Protein AF-0000000071804866 (afdb_homodimer)

Solvent-accessible surface area (backbone atoms only — not comparable to full-atom values): 13027 Å² total; per-residue (Å²): 106,57,82,70,46,49,65,53,51,53,48,51,35,46,24,52,59,75,46,50,61,66,63,48,41,65,46,38,23,77,78,11,33,42,31,42,67,96,75,45,45,37,48,25,47,71,51,45,38,52,51,45,49,56,50,42,71,72,48,76,57,38,39,47,44,73,47,85,85,49,49,72,46,52,43,95,68,36,39,35,38,39,34,44,35,37,37,20,50,79,92,42,72,75,47,42,28,40,37,40,38,34,28,31,63,60,87,92,39,80,12,35,34,34,37,40,35,41,76,51,87,62,87,113,106,57,84,70,46,49,66,52,51,52,49,51,32,46,22,53,57,75,46,50,58,66,63,50,42,65,45,38,23,77,78,12,34,42,30,42,67,96,75,46,46,36,48,25,48,71,50,44,38,51,51,44,49,55,49,47,71,72,39,68,72,33,40,47,44,74,47,85,85,51,49,72,48,53,45,97,68,36,38,35,37,39,36,45,34,36,38,20,50,76,93,42,75,74,46,43,28,38,37,39,38,34,29,31,63,59,87,92,39,79,12,36,36,34,38,38,35,42,77,53,86,63,88,115

Nearest PDB structures (foldseek):
  5ien-assembly2_B  TM=7.816E-01  e=5.901E-09  synthetic construct
  3hx8-assembly2_C  TM=8.423E-01  e=3.915E-08  Mesorhizobium loti
  5ien-assembly1_A  TM=7.709E-01  e=6.694E-09  synthetic construct
  1jb5-assembly1_B  TM=8.796E-01  e=5.715E-06  Rattus norvegicus
  3ef8-assembly1_A  TM=8.596E-01  e=5.715E-06  Novosphingobium aromaticivorans DSM 12444

Secondary structure (DSSP, 8-state):
-HHHHHHHHHHHHHHHHH--HHHHHTTEEEEEEEEETTTEEEESHHHHHHHHHHHHHHHSSEEEEEPS--EEEE-SSEEEEEEEEEEEETTEEEEEEEEEEEEEEETTEEEEEEEEEEEPSS--/-HHHHHHHHHHHHHHHHHS-HHHHHTTEEEEEEEEETTTEEEESHHHHHHHHHHHHHHHSSEEEEEPS--EEEE-SSEEEEEEEEEEEETTEEEEEEEEEEEEEEETTEEEEEEEEEEE-SS--

Foldseek 3Di:
DCVQCVVVVVQLQCCVAPHDLLSNLVQADQQAKEAEPPPDIDGGSVRSSVVVVVVCVVLVGKGKAWDPDWDWDDDPFKIKIKTKIFIDDVVRTPFIKIKMFIWGDDDNDTHGRYMYMYTDPPPD/DCVQCVVVVVQLQCCVAPHDLLSNLVQADQQAKEAEPPPDIFGGSVRSSVVVVVVCVVLPRKGKAWDPDWDWDDDPFKIKIKTKIFIDDVVRTPFIKIKMFIWGDDDNDTHGRYIYMYTDPPPD

InterPro domains:
  IPR032710 NTF2-like domain superfamily [SSF54427] (3-117)

Organism: Haemonchus contortus (NCBI:txid6289)

Structure (mmCIF, N/CA/C/O backbone):
data_AF-0000000071804866-model_v1
#
loop_
_entity.id
_entity.type
_entity.pdbx_description
1 polymer 'SnoaL-like domain-containing protein'
#
loop_
_atom_site.group_PDB
_atom_site.id
_atom_site.type_symbol
_atom_site.label_atom_id
_atom_site.label_alt_id
_atom_site.label_comp_id
_atom_site.label_asym_id
_atom_site.label_entity_id
_atom_site.label_seq_id
_atom_site.pdbx_PDB_ins_code
_atom_site.Cartn_x
_atom_site.Cartn_y
_atom_site.Cartn_z
_atom_site.occupancy
_atom_site.B_iso_or_equiv
_atom_site.auth_seq_id
_atom_site.auth_comp_id
_atom_site.auth_asym_id
_atom_site.auth_atom_id
_atom_site.pdbx_PDB_model_num
ATOM 1 N N . ILE A 1 1 ? -17.141 -9.742 -5.297 1 93.88 1 ILE A N 1
ATOM 2 C CA . ILE A 1 1 ? -15.703 -9.484 -5.242 1 93.88 1 ILE A CA 1
ATOM 3 C C . ILE A 1 1 ? -14.945 -10.781 -5.512 1 93.88 1 ILE A C 1
ATOM 5 O O . ILE A 1 1 ? -14.078 -10.828 -6.395 1 93.88 1 ILE A O 1
ATOM 9 N N . LYS A 1 2 ? -15.32 -11.836 -4.871 1 93.19 2 LYS A N 1
ATOM 10 C CA . LYS A 1 2 ? -14.656 -13.117 -5.09 1 93.19 2 LYS A CA 1
ATOM 11 C C . LYS A 1 2 ? -14.742 -13.539 -6.555 1 93.19 2 LYS A C 1
ATOM 13 O O . LYS A 1 2 ? -13.734 -13.938 -7.152 1 93.19 2 LYS A O 1
ATOM 18 N N . ALA A 1 3 ? -15.852 -13.469 -7.109 1 93.69 3 ALA A N 1
ATOM 19 C CA . ALA A 1 3 ? -16.062 -13.883 -8.492 1 93.69 3 ALA A CA 1
ATOM 20 C C . ALA A 1 3 ? -15.195 -13.07 -9.445 1 93.69 3 ALA A C 1
ATOM 22 O O . ALA A 1 3 ? -14.773 -13.57 -10.492 1 93.69 3 ALA A O 1
ATOM 23 N N . GLU A 1 4 ? -14.828 -11.805 -9.094 1 94.44 4 GLU A N 1
ATOM 24 C CA . GLU A 1 4 ? -14.016 -10.922 -9.922 1 94.44 4 GLU A CA 1
ATOM 25 C C . GLU A 1 4 ? -12.531 -11.266 -9.797 1 94.44 4 GLU A C 1
ATOM 27 O O . GLU A 1 4 ? -11.789 -11.203 -10.781 1 94.44 4 GLU A O 1
ATOM 32 N N . LEU A 1 5 ? -12.141 -11.641 -8.586 1 95.75 5 LEU A N 1
ATOM 33 C CA . LEU A 1 5 ? -10.711 -11.766 -8.32 1 95.75 5 LEU A CA 1
ATOM 34 C C . LEU A 1 5 ? -10.25 -13.211 -8.492 1 95.75 5 LEU A C 1
ATOM 36 O O . LEU A 1 5 ? -9.086 -13.461 -8.812 1 95.75 5 LEU A O 1
ATOM 40 N N . GLU A 1 6 ? -11.133 -14.203 -8.367 1 94.69 6 GLU A N 1
ATOM 41 C CA . GLU A 1 6 ? -10.727 -15.602 -8.406 1 94.69 6 GLU A CA 1
ATOM 42 C C . GLU A 1 6 ? -10.039 -15.938 -9.727 1 94.69 6 GLU A C 1
ATOM 44 O O . GLU A 1 6 ? -8.992 -16.578 -9.734 1 94.69 6 GLU A O 1
ATOM 49 N N . PRO A 1 7 ? -10.602 -15.562 -10.898 1 94 7 PRO A N 1
ATOM 50 C CA . PRO A 1 7 ? -9.898 -15.867 -12.141 1 94 7 PRO A CA 1
ATOM 51 C C . PRO A 1 7 ? -8.516 -15.211 -12.211 1 94 7 PRO A C 1
ATOM 53 O O . PRO A 1 7 ? -7.605 -15.758 -12.836 1 94 7 PRO A O 1
ATOM 56 N N . LEU A 1 8 ? -8.344 -14.102 -11.602 1 93.94 8 LEU A N 1
ATOM 57 C CA . LEU A 1 8 ? -7.051 -13.414 -11.594 1 93.94 8 LEU A CA 1
ATOM 58 C C . LEU A 1 8 ? -6.047 -14.164 -10.727 1 93.94 8 LEU A C 1
ATOM 60 O O . LEU A 1 8 ? -4.859 -14.219 -11.055 1 93.94 8 LEU A O 1
ATOM 64 N N . TYR A 1 9 ? -6.5 -14.688 -9.664 1 93.75 9 TYR A N 1
ATOM 65 C CA . TYR A 1 9 ? -5.594 -15.445 -8.805 1 93.75 9 TYR A CA 1
ATOM 66 C C . TYR A 1 9 ? -5.199 -16.766 -9.453 1 93.75 9 TYR A C 1
ATOM 68 O O . TYR A 1 9 ? -4.082 -17.25 -9.273 1 93.75 9 TYR A O 1
ATOM 76 N N . ARG A 1 10 ? -6.129 -17.375 -10.219 1 90.31 10 ARG A N 1
ATOM 77 C CA . ARG A 1 10 ? -5.742 -18.547 -11.008 1 90.31 10 ARG A CA 1
ATOM 78 C C . ARG A 1 10 ? -4.641 -18.188 -12 1 90.31 10 ARG A C 1
ATOM 80 O O . ARG A 1 10 ? -3.686 -18.938 -12.172 1 90.31 10 ARG A O 1
ATOM 87 N N . LYS A 1 11 ? -4.742 -17.031 -12.594 1 88.12 11 LYS A N 1
ATOM 88 C CA . LYS A 1 11 ? -3.697 -16.547 -13.492 1 88.12 11 LYS A CA 1
ATOM 89 C C . LYS A 1 11 ? -2.393 -16.312 -12.734 1 88.12 11 LYS A C 1
ATOM 91 O O . LYS A 1 11 ? -1.313 -16.656 -13.227 1 88.12 11 LYS A O 1
ATOM 96 N N . PHE A 1 12 ? -2.521 -15.789 -11.609 1 88.88 12 PHE A N 1
ATOM 97 C CA . PHE A 1 12 ? -1.354 -15.516 -10.781 1 88.88 12 PHE A CA 1
ATOM 98 C C . PHE A 1 12 ? -0.601 -16.797 -10.461 1 88.88 12 PHE A C 1
ATOM 100 O O . PHE A 1 12 ? 0.619 -16.875 -10.633 1 88.88 12 PHE A O 1
ATOM 107 N N . GLU A 1 13 ? -1.312 -17.812 -10.055 1 87.75 13 GLU A N 1
ATOM 108 C CA . GLU A 1 13 ? -0.688 -19.094 -9.75 1 87.75 13 GLU A CA 1
ATOM 109 C C . GLU A 1 13 ? -0.062 -19.719 -11 1 87.75 13 GLU A C 1
ATOM 111 O O . GLU A 1 13 ? 1.04 -20.266 -10.945 1 87.75 13 GLU A O 1
ATOM 116 N N . ASP A 1 14 ? -0.757 -19.609 -12.102 1 83.56 14 ASP A N 1
ATOM 117 C CA . ASP A 1 14 ? -0.275 -20.172 -13.359 1 83.56 14 ASP A CA 1
ATOM 118 C C . ASP A 1 14 ? 1.005 -19.484 -13.82 1 83.56 14 ASP A C 1
ATOM 120 O O . ASP A 1 14 ? 1.941 -20.141 -14.281 1 83.56 14 ASP A O 1
ATOM 124 N N . TRP A 1 15 ? 1.035 -18.219 -13.625 1 79.75 15 TRP A N 1
ATOM 125 C CA . TRP A 1 15 ? 2.215 -17.469 -14.031 1 79.75 15 TRP A CA 1
ATOM 126 C C . TRP A 1 15 ? 3.426 -17.844 -13.188 1 79.75 15 TRP A C 1
ATOM 128 O O . TRP A 1 15 ? 4.531 -18 -13.711 1 79.75 15 TRP A O 1
ATOM 138 N N . CYS A 1 16 ? 3.209 -18.062 -11.945 1 74.94 16 CYS A N 1
ATOM 139 C CA . CYS A 1 16 ? 4.301 -18.406 -11.031 1 74.94 16 CYS A CA 1
ATOM 140 C C . CYS A 1 16 ? 4.922 -19.75 -11.398 1 74.94 16 CYS A C 1
ATOM 142 O O . CYS A 1 16 ? 6.102 -19.984 -11.141 1 74.94 16 CYS A O 1
ATOM 144 N N . VAL A 1 17 ? 4.129 -20.562 -12.102 1 73.81 17 VAL A N 1
ATOM 145 C CA . VAL A 1 17 ? 4.594 -21.906 -12.445 1 73.81 17 VAL A CA 1
ATOM 146 C C . VAL A 1 17 ? 5.125 -21.906 -13.875 1 73.81 17 VAL A C 1
ATOM 148 O O . VAL A 1 17 ? 6.184 -22.484 -14.148 1 73.81 17 VAL A O 1
ATOM 151 N N . ASN A 1 18 ? 4.379 -21.281 -14.758 1 72.88 18 ASN A N 1
ATOM 152 C CA . ASN A 1 18 ? 4.598 -21.547 -16.172 1 72.88 18 ASN A CA 1
ATOM 153 C C . ASN A 1 18 ? 4.98 -20.281 -16.922 1 72.88 18 ASN A C 1
ATOM 155 O O . ASN A 1 18 ? 5.293 -20.344 -18.125 1 72.88 18 ASN A O 1
ATOM 159 N N . GLY A 1 19 ? 4.906 -19.203 -16.188 1 68.69 19 GLY A N 1
ATOM 160 C CA . GLY A 1 19 ? 5.035 -17.953 -16.922 1 68.69 19 GLY A CA 1
ATOM 161 C C . GLY A 1 19 ? 6.387 -17.281 -16.75 1 68.69 19 GLY A C 1
ATOM 162 O O . GLY A 1 19 ? 7.262 -17.828 -16.062 1 68.69 19 GLY A O 1
ATOM 163 N N . THR A 1 20 ? 6.453 -16.219 -17.594 1 78.5 20 THR A N 1
ATOM 164 C CA . THR A 1 20 ? 7.621 -15.359 -17.453 1 78.5 20 THR A CA 1
ATOM 165 C C . THR A 1 20 ? 7.406 -14.32 -16.359 1 78.5 20 THR A C 1
ATOM 167 O O . THR A 1 20 ? 6.273 -14.086 -15.93 1 78.5 20 THR A O 1
ATOM 170 N N . VAL A 1 21 ? 8.43 -13.758 -15.906 1 82.56 21 VAL A N 1
ATOM 171 C CA . VAL A 1 21 ? 8.398 -12.656 -14.945 1 82.56 21 VAL A CA 1
ATOM 172 C C . VAL A 1 21 ? 7.531 -11.523 -15.5 1 82.56 21 VAL A C 1
ATOM 174 O O . VAL A 1 21 ? 6.742 -10.922 -14.766 1 82.56 21 VAL A O 1
ATOM 177 N N . GLU A 1 22 ? 7.582 -11.391 -16.797 1 84.38 22 GLU A N 1
ATOM 178 C CA . GLU A 1 22 ? 6.828 -10.312 -17.422 1 84.38 22 GLU A CA 1
ATOM 179 C C . GLU A 1 22 ? 5.324 -10.539 -17.297 1 84.38 22 GLU A C 1
ATOM 181 O O . GLU A 1 22 ? 4.566 -9.602 -17.047 1 84.38 22 GLU A O 1
ATOM 186 N N . SER A 1 23 ? 4.945 -11.742 -17.453 1 84.06 23 SER A N 1
ATOM 187 C CA . SER A 1 23 ? 3.525 -12.062 -17.359 1 84.06 23 SER A CA 1
ATOM 188 C C . SER A 1 23 ? 3.01 -11.852 -15.938 1 84.06 23 SER A C 1
ATOM 190 O O . SER A 1 23 ? 1.885 -11.383 -15.742 1 84.06 23 SER A O 1
ATOM 192 N N . ALA A 1 24 ? 3.818 -12.109 -14.961 1 85.25 24 ALA A N 1
ATOM 193 C CA . ALA A 1 24 ? 3.428 -11.93 -13.57 1 85.25 24 ALA A CA 1
ATOM 194 C C . ALA A 1 24 ? 3.328 -10.453 -13.211 1 85.25 24 ALA A C 1
ATOM 196 O O . ALA A 1 24 ? 2.363 -10.023 -12.57 1 85.25 24 ALA A O 1
ATOM 197 N N . VAL A 1 25 ? 4.266 -9.758 -13.727 1 91.44 25 VAL A N 1
ATOM 198 C CA . VAL A 1 25 ? 4.363 -8.352 -13.359 1 91.44 25 VAL A CA 1
ATOM 199 C C . VAL A 1 25 ? 3.227 -7.566 -14.016 1 91.44 25 VAL A C 1
ATOM 201 O O . VAL A 1 25 ? 2.783 -6.547 -13.477 1 91.44 25 VAL A O 1
ATOM 204 N N . ASN A 1 26 ? 2.695 -8.133 -15.094 1 92.12 26 ASN A N 1
ATOM 205 C CA . ASN A 1 26 ? 1.587 -7.477 -15.773 1 92.12 26 ASN A CA 1
ATOM 206 C C . ASN A 1 26 ? 0.324 -7.473 -14.914 1 92.12 26 ASN A C 1
ATOM 208 O O . ASN A 1 26 ? -0.625 -6.742 -15.203 1 92.12 26 ASN A O 1
ATOM 212 N N . LEU A 1 27 ? 0.259 -8.219 -13.859 1 94.88 27 LEU A N 1
ATOM 213 C CA . LEU A 1 27 ? -0.869 -8.203 -12.93 1 94.88 27 LEU A CA 1
ATOM 214 C C . LEU A 1 27 ? -0.773 -7.02 -11.977 1 94.88 27 LEU A C 1
ATOM 216 O O . LEU A 1 27 ? -1.747 -6.684 -11.297 1 94.88 27 LEU A O 1
ATOM 220 N N . TYR A 1 28 ? 0.363 -6.418 -12 1 97.12 28 TYR A N 1
ATOM 221 C CA . TYR A 1 28 ? 0.562 -5.301 -11.078 1 97.12 28 TYR A CA 1
ATOM 222 C C . TYR A 1 28 ? 0.158 -3.984 -11.734 1 97.12 28 TYR A C 1
ATOM 224 O O . TYR A 1 28 ? 0.353 -3.793 -12.938 1 97.12 28 TYR A O 1
ATOM 232 N N . HIS A 1 29 ? -0.433 -3.111 -10.922 1 97.69 29 HIS A N 1
ATOM 233 C CA . HIS A 1 29 ? -0.634 -1.719 -11.312 1 97.69 29 HIS A CA 1
ATOM 234 C C . HIS A 1 29 ? 0.691 -1.042 -11.641 1 97.69 29 HIS A C 1
ATOM 236 O O . HIS A 1 29 ? 1.724 -1.366 -11.055 1 97.69 29 HIS A O 1
ATOM 242 N N . SER A 1 30 ? 0.645 -0.055 -12.617 1 96.12 30 SER A N 1
ATOM 243 C CA . SER A 1 30 ? 1.867 0.651 -12.992 1 96.12 30 SER A CA 1
ATOM 244 C C . SER A 1 30 ? 2.469 1.378 -11.789 1 96.12 30 SER A C 1
ATOM 246 O O . SER A 1 30 ? 3.678 1.615 -11.742 1 96.12 30 SER A O 1
ATOM 248 N N . GLN A 1 31 ? 1.611 1.681 -10.75 1 94.62 31 GLN A N 1
ATOM 249 C CA . GLN A 1 31 ? 2.041 2.312 -9.508 1 94.62 31 GLN A CA 1
ATOM 250 C C . GLN A 1 31 ? 1.998 1.323 -8.344 1 94.62 31 GLN A C 1
ATOM 252 O O . GLN A 1 31 ? 1.759 1.714 -7.203 1 94.62 31 GLN A O 1
ATOM 257 N N . GLY A 1 32 ? 2.137 0.092 -8.695 1 97.56 32 GLY A N 1
ATOM 258 C CA . GLY A 1 32 ? 2.088 -0.942 -7.676 1 97.56 32 GLY A CA 1
ATOM 259 C C . GLY A 1 32 ? 3.299 -0.935 -6.762 1 97.56 32 GLY A C 1
ATOM 260 O O . GLY A 1 32 ? 4.41 -0.619 -7.195 1 97.56 32 GLY A O 1
ATOM 261 N N . VAL A 1 33 ? 3.084 -1.306 -5.516 1 98 33 VAL A N 1
ATOM 262 C CA . VAL A 1 33 ? 4.164 -1.439 -4.543 1 98 33 VAL A CA 1
ATOM 263 C C . VAL A 1 33 ? 4.148 -2.844 -3.945 1 98 33 VAL A C 1
ATOM 265 O O . VAL A 1 33 ? 3.082 -3.387 -3.646 1 98 33 VAL A O 1
ATOM 268 N N . MET A 1 34 ? 5.324 -3.436 -3.902 1 97.19 34 MET A N 1
ATOM 269 C CA . MET A 1 34 ? 5.543 -4.707 -3.221 1 97.19 34 MET A CA 1
ATOM 270 C C . MET A 1 34 ? 6.293 -4.504 -1.909 1 97.19 34 MET A C 1
ATOM 272 O O . MET A 1 34 ? 7.375 -3.916 -1.894 1 97.19 34 MET A O 1
ATOM 276 N N . VAL A 1 35 ? 5.695 -5.023 -0.87 1 96.94 35 VAL A N 1
ATOM 277 C CA . VAL A 1 35 ? 6.266 -4.879 0.465 1 96.94 35 VAL A CA 1
ATOM 278 C C . VAL A 1 35 ? 6.586 -6.258 1.042 1 96.94 35 VAL A C 1
ATOM 280 O O . VAL A 1 35 ? 5.695 -7.102 1.173 1 96.94 35 VAL A O 1
ATOM 283 N N . ASN A 1 36 ? 7.883 -6.438 1.288 1 93.81 36 ASN A N 1
ATOM 284 C CA . ASN A 1 36 ? 8.281 -7.527 2.176 1 93.81 36 ASN A CA 1
ATOM 285 C C . ASN A 1 36 ? 8.266 -7.09 3.639 1 93.81 36 ASN A C 1
ATOM 287 O O . ASN A 1 36 ? 9.141 -6.344 4.074 1 93.81 36 ASN A O 1
ATOM 291 N N . LYS A 1 37 ? 7.305 -7.641 4.312 1 91.12 37 LYS A N 1
ATOM 292 C CA . LYS A 1 37 ? 7.035 -7.164 5.664 1 91.12 37 LYS A CA 1
ATOM 293 C C . LYS A 1 37 ? 8.305 -7.172 6.512 1 91.12 37 LYS A C 1
ATOM 295 O O . LYS A 1 37 ? 8.984 -8.195 6.613 1 91.12 37 LYS A O 1
ATOM 300 N N . GLY A 1 38 ? 8.633 -6.035 7.074 1 88.5 38 GLY A N 1
ATOM 301 C CA . GLY A 1 38 ? 9.766 -5.867 7.969 1 88.5 38 GLY A CA 1
ATOM 302 C C . GLY A 1 38 ? 11.078 -5.676 7.238 1 88.5 38 GLY A C 1
ATOM 303 O O . GLY A 1 38 ? 12.117 -5.441 7.863 1 88.5 38 GLY A O 1
ATOM 304 N N . VAL A 1 39 ? 11.102 -5.691 5.957 1 90.44 39 VAL A N 1
ATOM 305 C CA . VAL A 1 39 ? 12.375 -5.723 5.242 1 90.44 39 VAL A CA 1
ATOM 306 C C . VAL A 1 39 ? 12.453 -4.535 4.281 1 90.44 39 VAL A C 1
ATOM 308 O O . VAL A 1 39 ? 13.375 -3.723 4.367 1 90.44 39 VAL A O 1
ATOM 311 N N . ASN A 1 40 ? 11.609 -4.508 3.291 1 93.56 40 ASN A N 1
ATOM 312 C CA . ASN A 1 40 ? 11.727 -3.459 2.281 1 93.56 40 ASN A CA 1
ATOM 313 C C . ASN A 1 40 ? 10.438 -3.305 1.479 1 93.56 40 ASN A C 1
ATOM 315 O O . ASN A 1 40 ? 9.492 -4.082 1.653 1 93.56 40 ASN A O 1
ATOM 319 N N . ALA A 1 41 ? 10.414 -2.223 0.666 1 97.19 41 ALA A N 1
ATOM 320 C CA . ALA A 1 41 ? 9.359 -1.982 -0.316 1 97.19 41 ALA A CA 1
ATOM 321 C C . ALA A 1 41 ? 9.945 -1.684 -1.691 1 97.19 41 ALA A C 1
ATOM 323 O O . ALA A 1 41 ? 11 -1.06 -1.799 1 97.19 41 ALA A O 1
ATOM 324 N N . THR A 1 42 ? 9.273 -2.221 -2.668 1 97.25 42 THR A N 1
ATOM 325 C CA . THR A 1 42 ? 9.648 -2.037 -4.066 1 97.25 42 THR A CA 1
ATOM 326 C C . THR A 1 42 ? 8.516 -1.359 -4.84 1 97.25 42 THR A C 1
ATOM 328 O O . THR A 1 42 ? 7.391 -1.856 -4.867 1 97.25 42 THR A O 1
ATOM 331 N N . TYR A 1 43 ? 8.883 -0.242 -5.488 1 97.44 43 TYR A N 1
ATOM 332 C CA . TYR A 1 43 ? 7.852 0.523 -6.184 1 97.44 43 TYR A CA 1
ATOM 333 C C . TYR A 1 43 ? 8.008 0.403 -7.695 1 97.44 43 TYR A C 1
ATOM 335 O O . TYR A 1 43 ? 9.109 0.555 -8.227 1 97.44 43 TYR A O 1
ATOM 343 N N . GLY A 1 44 ? 6.914 0.155 -8.328 1 97.06 44 GLY A N 1
ATOM 344 C CA . GLY A 1 44 ? 6.836 0.239 -9.781 1 97.06 44 GLY A CA 1
ATOM 345 C C . GLY A 1 44 ? 7.133 -1.079 -10.469 1 97.06 44 GLY A C 1
ATOM 346 O O . GLY A 1 44 ? 7.941 -1.873 -9.984 1 97.06 44 GLY A O 1
ATOM 347 N N . ARG A 1 45 ? 6.555 -1.283 -11.695 1 96.38 45 ARG A N 1
ATOM 348 C CA . ARG A 1 45 ? 6.652 -2.541 -12.43 1 96.38 45 ARG A CA 1
ATOM 349 C C . ARG A 1 45 ? 8.102 -2.85 -12.789 1 96.38 45 ARG A C 1
ATOM 351 O O . ARG A 1 45 ? 8.516 -4.012 -12.766 1 96.38 45 ARG A O 1
ATOM 358 N N . THR A 1 46 ? 8.828 -1.825 -13.109 1 96.06 46 THR A N 1
ATOM 359 C CA . THR A 1 46 ? 10.219 -2.035 -13.484 1 96.06 46 THR A CA 1
ATOM 360 C C . THR A 1 46 ? 11.008 -2.66 -12.336 1 96.06 46 THR A C 1
ATOM 362 O O . THR A 1 46 ? 11.688 -3.67 -12.516 1 96.06 46 THR A O 1
ATOM 365 N N . ASN A 1 47 ? 10.875 -2.096 -11.148 1 96.31 47 ASN A N 1
ATOM 366 C CA . ASN A 1 47 ? 11.625 -2.592 -10 1 96.31 47 ASN A CA 1
ATOM 367 C C . ASN A 1 47 ? 11.078 -3.932 -9.516 1 96.31 47 ASN A C 1
ATOM 369 O O . ASN A 1 47 ? 11.844 -4.785 -9.055 1 96.31 47 ASN A O 1
ATOM 373 N N . ILE A 1 48 ? 9.789 -4.145 -9.602 1 95.5 48 ILE A N 1
ATOM 374 C CA . ILE A 1 48 ? 9.188 -5.426 -9.234 1 95.5 48 ILE A CA 1
ATOM 375 C C . ILE A 1 48 ? 9.68 -6.512 -10.188 1 95.5 48 ILE A C 1
ATOM 377 O O . ILE A 1 48 ? 9.984 -7.629 -9.766 1 95.5 48 ILE A O 1
ATOM 381 N N . THR A 1 49 ? 9.781 -6.168 -11.5 1 93.56 49 THR A N 1
ATOM 382 C CA . THR A 1 49 ? 10.328 -7.102 -12.477 1 93.56 49 THR A CA 1
ATOM 383 C C . THR A 1 49 ? 11.734 -7.531 -12.078 1 93.56 49 THR A C 1
ATOM 385 O O . THR A 1 49 ? 12.055 -8.719 -12.102 1 93.56 49 THR A O 1
ATOM 388 N N . ARG A 1 50 ? 12.555 -6.613 -11.727 1 93.62 50 ARG A N 1
ATOM 389 C CA . ARG A 1 50 ? 13.922 -6.918 -11.32 1 93.62 50 ARG A CA 1
ATOM 390 C C . ARG A 1 50 ? 13.938 -7.84 -10.102 1 93.62 50 ARG A C 1
ATOM 392 O O . ARG A 1 50 ? 14.711 -8.797 -10.055 1 93.62 50 ARG A O 1
ATOM 399 N N . LYS A 1 51 ? 13.125 -7.516 -9.188 1 90.69 51 LYS A N 1
ATOM 400 C CA . LYS A 1 51 ? 13.047 -8.328 -7.973 1 90.69 51 LYS A CA 1
ATOM 401 C C . LYS A 1 51 ? 12.641 -9.766 -8.297 1 90.69 51 LYS A C 1
ATOM 403 O O . LYS A 1 51 ? 13.242 -10.711 -7.793 1 90.69 51 LYS A O 1
ATOM 408 N N . TYR A 1 52 ? 11.625 -9.914 -9.141 1 88.69 52 TYR A N 1
ATOM 409 C CA . TYR A 1 52 ? 11.172 -11.242 -9.531 1 88.69 52 TYR A CA 1
ATOM 410 C C . TYR A 1 52 ? 12.25 -11.984 -10.305 1 88.69 52 TYR A C 1
ATOM 412 O O . TYR A 1 52 ? 12.391 -13.203 -10.18 1 88.69 52 TYR A O 1
ATOM 420 N N . ASN A 1 53 ? 12.93 -11.266 -11.117 1 87.81 53 ASN A N 1
ATOM 421 C CA . ASN A 1 53 ? 14.016 -11.906 -11.859 1 87.81 53 ASN A CA 1
ATOM 422 C C . ASN A 1 53 ? 15.062 -12.492 -10.922 1 87.81 53 ASN A C 1
ATOM 424 O O . ASN A 1 53 ? 15.539 -13.609 -11.133 1 87.81 53 ASN A O 1
ATOM 428 N N . VAL A 1 54 ? 15.367 -11.789 -9.938 1 84.44 54 VAL A N 1
ATOM 429 C CA . VAL A 1 54 ? 16.344 -12.258 -8.961 1 84.44 54 VAL A CA 1
ATOM 430 C C . VAL A 1 54 ? 15.789 -13.461 -8.211 1 84.44 54 VAL A C 1
ATOM 432 O O . VAL A 1 54 ? 16.484 -14.469 -8.039 1 84.44 54 VAL A O 1
ATOM 435 N N . MET A 1 55 ? 14.578 -13.406 -7.824 1 79 55 MET A N 1
ATOM 436 C CA . MET A 1 55 ? 13.93 -14.492 -7.09 1 79 55 MET A CA 1
ATOM 437 C C . MET A 1 55 ? 13.828 -15.75 -7.953 1 79 55 MET A C 1
ATOM 439 O O . MET A 1 55 ? 14.109 -16.859 -7.488 1 79 55 MET A O 1
ATOM 443 N N . TRP A 1 56 ? 13.406 -15.586 -9.156 1 76.5 56 TRP A N 1
ATOM 444 C CA . TRP A 1 56 ? 13.195 -16.703 -10.07 1 76.5 56 TRP A CA 1
ATOM 445 C C . TRP A 1 56 ? 14.523 -17.344 -10.453 1 76.5 56 TRP A C 1
ATOM 447 O O . TRP A 1 56 ? 14.586 -18.562 -10.664 1 76.5 56 TRP A O 1
ATOM 457 N N . SER A 1 57 ? 15.461 -16.531 -10.625 1 76.56 57 SER A N 1
ATOM 458 C CA . SER A 1 57 ? 16.766 -17.094 -10.953 1 76.56 57 SER A CA 1
ATOM 459 C C . SER A 1 57 ? 17.266 -18.016 -9.844 1 76.56 57 SER A C 1
ATOM 461 O O . SER A 1 57 ? 18.016 -18.953 -10.102 1 76.56 57 SER A O 1
ATOM 463 N N . ARG A 1 58 ? 16.766 -17.734 -8.68 1 74 58 ARG A N 1
ATOM 464 C CA . ARG A 1 58 ? 17.188 -18.547 -7.539 1 74 58 ARG A CA 1
ATOM 465 C C . ARG A 1 58 ? 16.281 -19.75 -7.34 1 74 58 ARG A C 1
ATOM 467 O O . ARG A 1 58 ? 16.719 -20.797 -6.859 1 74 58 ARG A O 1
ATOM 474 N N . LEU A 1 59 ? 15.023 -19.5 -7.688 1 68.06 59 LEU A N 1
ATOM 475 C CA . LEU A 1 59 ? 14.016 -20.5 -7.332 1 68.06 59 LEU A CA 1
ATOM 476 C C . LEU A 1 59 ? 13.672 -21.375 -8.523 1 68.06 59 LEU A C 1
ATOM 478 O O . LEU A 1 59 ? 13.102 -22.469 -8.359 1 68.06 59 LEU A O 1
ATOM 482 N N . HIS A 1 60 ? 14.273 -21.266 -9.672 1 59.22 60 HIS A N 1
ATOM 483 C CA . HIS A 1 60 ? 14.094 -21.891 -10.977 1 59.22 60 HIS A CA 1
ATOM 484 C C . HIS A 1 60 ? 12.703 -22.516 -11.109 1 59.22 60 HIS A C 1
ATOM 486 O O . HIS A 1 60 ? 12.055 -22.375 -12.148 1 59.22 60 HIS A O 1
ATOM 492 N N . SER A 1 61 ? 12.203 -23.453 -10.203 1 62.56 61 SER A N 1
ATOM 493 C CA . SER A 1 61 ? 11.023 -24.312 -10.344 1 62.56 61 SER A CA 1
ATOM 494 C C . SER A 1 61 ? 10.109 -24.172 -9.133 1 62.56 61 SER A C 1
ATOM 496 O O . SER A 1 61 ? 9.844 -25.141 -8.43 1 62.56 61 SER A O 1
ATOM 498 N N . HIS A 1 62 ? 9.578 -22.969 -8.945 1 72.12 62 HIS A N 1
ATOM 499 C CA . HIS A 1 62 ? 8.734 -22.906 -7.754 1 72.12 62 HIS A CA 1
ATOM 500 C C . HIS A 1 62 ? 7.27 -22.75 -8.133 1 72.12 62 HIS A C 1
ATOM 502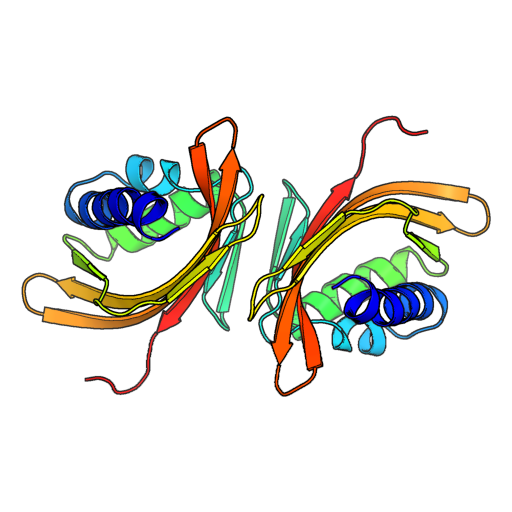 O O . HIS A 1 62 ? 6.949 -22.219 -9.195 1 72.12 62 HIS A O 1
ATOM 508 N N . ILE A 1 63 ? 6.512 -23.516 -7.348 1 79.38 63 ILE A N 1
ATOM 509 C CA . ILE A 1 63 ? 5.059 -23.422 -7.418 1 79.38 63 ILE A CA 1
ATOM 510 C C . ILE A 1 63 ? 4.543 -22.547 -6.289 1 79.38 63 ILE A C 1
ATOM 512 O O . ILE A 1 63 ? 4.934 -22.703 -5.133 1 79.38 63 ILE A O 1
ATOM 516 N N . PHE A 1 64 ? 3.773 -21.547 -6.754 1 88 64 PHE A N 1
ATOM 517 C CA . PHE A 1 64 ? 3.029 -20.703 -5.828 1 88 64 PHE A CA 1
ATOM 518 C C . PHE A 1 64 ? 1.595 -21.188 -5.68 1 88 64 PHE A C 1
ATOM 520 O O . PHE A 1 64 ? 0.826 -21.172 -6.645 1 88 64 PHE A O 1
ATOM 527 N N . LYS A 1 65 ? 1.317 -21.688 -4.484 1 91.06 65 LYS A N 1
ATOM 528 C CA . LYS A 1 65 ? -0.007 -22.25 -4.25 1 91.06 65 LYS A CA 1
ATOM 529 C C . LYS A 1 65 ? -0.776 -21.438 -3.211 1 91.06 65 LYS A C 1
ATOM 531 O O . LYS A 1 65 ? -0.344 -21.328 -2.061 1 91.06 65 LYS A O 1
ATOM 536 N N . ILE A 1 66 ? -1.966 -20.938 -3.586 1 94.56 66 ILE A N 1
ATOM 537 C CA . ILE A 1 66 ? -2.818 -20.172 -2.695 1 94.56 66 ILE A CA 1
ATOM 538 C C . ILE A 1 66 ? -3.807 -21.094 -1.987 1 94.56 66 ILE A C 1
ATOM 540 O O . ILE A 1 66 ? -4.457 -21.922 -2.627 1 94.56 66 ILE A O 1
ATOM 544 N N . HIS A 1 67 ? -3.814 -20.922 -0.69 1 95.31 67 HIS A N 1
ATOM 545 C CA . HIS A 1 67 ? -4.754 -21.719 0.089 1 95.31 67 HIS A CA 1
ATOM 546 C C . HIS A 1 67 ? -6.184 -21.234 -0.103 1 95.31 67 HIS A C 1
ATOM 548 O O . HIS A 1 67 ? -6.422 -20.031 -0.262 1 95.31 67 HIS A O 1
ATOM 554 N N . ASP A 1 68 ? -7.059 -22.266 0.01 1 91.31 68 ASP A N 1
ATOM 555 C CA . ASP A 1 68 ? -8.469 -21.891 0.06 1 91.31 68 ASP A CA 1
ATOM 556 C C . ASP A 1 68 ? -8.805 -21.172 1.365 1 91.31 68 ASP A C 1
ATOM 558 O O . ASP A 1 68 ? -8.055 -21.266 2.34 1 91.31 68 ASP A O 1
ATOM 562 N N . GLY A 1 69 ? -9.844 -20.359 1.338 1 91.06 69 GLY A N 1
ATOM 563 C CA . GLY A 1 69 ? -10.359 -19.766 2.57 1 91.06 69 GLY A CA 1
ATOM 564 C C . GLY A 1 69 ? -9.859 -18.359 2.814 1 91.06 69 GLY A C 1
ATOM 565 O O . GLY A 1 69 ? -9.906 -17.875 3.945 1 91.06 69 GLY A O 1
ATOM 566 N N . GLY A 1 70 ? -9.312 -17.766 1.899 1 93.88 70 GLY A N 1
ATOM 567 C CA . GLY A 1 70 ? -8.93 -16.375 2.059 1 93.88 70 GLY A CA 1
ATOM 568 C C . GLY A 1 70 ? -10.125 -15.438 2.143 1 93.88 70 GLY A C 1
ATOM 569 O O . GLY A 1 70 ? -11.266 -15.883 2.186 1 93.88 70 GLY A O 1
ATOM 570 N N . SER A 1 71 ? -9.852 -14.203 2.404 1 96.44 71 SER A N 1
ATOM 571 C CA . SER A 1 71 ? -10.898 -13.203 2.549 1 96.44 71 SER A CA 1
ATOM 572 C C . SER A 1 71 ? -10.875 -12.211 1.396 1 96.44 71 SER A C 1
ATOM 574 O O . SER A 1 71 ? -9.812 -11.914 0.844 1 96.44 71 SER A O 1
ATOM 576 N N . TYR A 1 72 ? -12.086 -11.773 1.057 1 97.31 72 TYR A N 1
ATOM 577 C CA . TYR A 1 72 ? -12.289 -10.742 0.046 1 97.31 72 TYR A CA 1
ATOM 578 C C . TYR A 1 72 ? -13.094 -9.578 0.611 1 97.31 72 TYR A C 1
ATOM 580 O O . TYR A 1 72 ? -14.125 -9.781 1.254 1 97.31 72 TYR A O 1
ATOM 588 N N . GLN A 1 73 ? -12.594 -8.406 0.42 1 97.5 73 GLN A N 1
ATOM 589 C CA . GLN A 1 73 ? -13.297 -7.16 0.718 1 97.5 73 GLN A CA 1
ATOM 590 C C . GLN A 1 73 ? -13.156 -6.164 -0.429 1 97.5 73 GLN A C 1
ATOM 592 O O . GLN A 1 73 ? -12.312 -6.336 -1.313 1 97.5 73 GLN A O 1
ATOM 597 N N . GLY A 1 74 ? -14.078 -5.164 -0.429 1 96.62 74 GLY A N 1
ATOM 598 C CA . GLY A 1 74 ? -13.891 -4.184 -1.485 1 96.62 74 GLY A CA 1
ATOM 599 C C . GLY A 1 74 ? -14.805 -2.982 -1.354 1 96.62 74 GLY A C 1
ATOM 600 O O . GLY A 1 74 ? -15.781 -3.02 -0.611 1 96.62 74 GLY A O 1
ATOM 601 N N . THR A 1 75 ? -14.352 -1.979 -1.955 1 96.81 75 THR A N 1
ATOM 602 C CA . THR A 1 75 ? -15.125 -0.759 -2.178 1 96.81 75 THR A CA 1
ATOM 603 C C . THR A 1 75 ? -15.453 -0.589 -3.658 1 96.81 75 THR A C 1
ATOM 605 O O . THR A 1 75 ? -15.297 -1.526 -4.445 1 96.81 75 THR A O 1
ATOM 608 N N . LYS A 1 76 ? -15.961 0.518 -3.906 1 94.69 76 LYS A N 1
ATOM 609 C CA . LYS A 1 76 ? -16.234 0.823 -5.309 1 94.69 76 LYS A CA 1
ATOM 610 C C . LYS A 1 76 ? -14.945 0.803 -6.133 1 94.69 76 LYS A C 1
ATOM 612 O O . LYS A 1 76 ? -14.922 0.265 -7.238 1 94.69 76 LYS A O 1
ATOM 617 N N . ASP A 1 77 ? -13.867 1.243 -5.555 1 97.06 77 ASP A N 1
ATOM 618 C CA . ASP A 1 77 ? -12.68 1.5 -6.367 1 97.06 77 ASP A CA 1
ATOM 619 C C . ASP A 1 77 ? -11.547 0.548 -5.996 1 97.06 77 ASP A C 1
ATOM 621 O O . ASP A 1 77 ? -10.5 0.546 -6.645 1 97.06 77 ASP A O 1
ATOM 625 N N . TYR A 1 78 ? -11.781 -0.266 -4.941 1 97.81 78 TYR A N 1
ATOM 626 C CA . TYR A 1 78 ? -10.703 -1.139 -4.48 1 97.81 78 TYR A CA 1
ATOM 627 C C . TYR A 1 78 ? -11.227 -2.533 -4.164 1 97.81 78 TYR A C 1
ATOM 629 O O . TYR A 1 78 ? -12.391 -2.693 -3.789 1 97.81 78 TYR A O 1
ATOM 637 N N . ARG A 1 79 ? -10.391 -3.52 -4.41 1 98.44 79 ARG A N 1
ATOM 638 C CA . ARG A 1 79 ? -10.57 -4.875 -3.895 1 98.44 79 ARG A CA 1
ATOM 639 C C . ARG A 1 79 ? -9.406 -5.277 -3 1 98.44 79 ARG A C 1
ATOM 641 O O . ARG A 1 79 ? -8.258 -4.922 -3.27 1 98.44 79 ARG A O 1
ATOM 648 N N . ILE A 1 80 ? -9.742 -6 -1.978 1 97.88 80 ILE A N 1
ATOM 649 C CA . ILE A 1 80 ? -8.734 -6.434 -1.022 1 97.88 80 ILE A CA 1
ATOM 650 C C . ILE A 1 80 ? -8.875 -7.934 -0.766 1 97.88 80 ILE A C 1
ATOM 652 O O . ILE A 1 80 ? -9.977 -8.422 -0.502 1 97.88 80 ILE A O 1
ATOM 656 N N . ALA A 1 81 ? -7.781 -8.609 -0.902 1 97.94 81 ALA A N 1
ATOM 657 C CA . ALA A 1 81 ? -7.773 -10.047 -0.65 1 97.94 81 ALA A CA 1
ATOM 658 C C . ALA A 1 81 ? -6.602 -10.438 0.246 1 97.94 81 ALA A C 1
ATOM 660 O O . ALA A 1 81 ? -5.5 -9.906 0.105 1 97.94 81 ALA A O 1
ATOM 661 N N . GLU A 1 82 ? -6.82 -11.344 1.156 1 97.56 82 GLU A N 1
ATOM 662 C CA . GLU A 1 82 ? -5.809 -11.883 2.057 1 97.56 82 GLU A CA 1
ATOM 663 C C . GLU A 1 82 ? -5.797 -13.414 2.025 1 97.56 82 GLU A C 1
ATOM 665 O O . GLU A 1 82 ? -6.848 -14.047 2.156 1 97.56 82 GLU A O 1
ATOM 670 N N . PHE A 1 83 ? -4.586 -13.922 1.808 1 97.62 83 PHE A N 1
ATOM 671 C CA . PHE A 1 83 ? -4.465 -15.367 1.66 1 97.62 83 PHE A CA 1
ATOM 672 C C . PHE A 1 83 ? -3.227 -15.883 2.385 1 97.62 83 PHE A C 1
ATOM 674 O O . PHE A 1 83 ? -2.285 -15.125 2.635 1 97.62 83 PHE A O 1
ATOM 681 N N . ILE A 1 84 ? -3.287 -17.156 2.672 1 97.06 84 ILE A N 1
ATOM 682 C CA . ILE A 1 84 ? -2.092 -17.938 2.959 1 97.06 84 ILE A CA 1
ATOM 683 C C . ILE A 1 84 ? -1.603 -18.625 1.684 1 97.06 84 ILE A C 1
ATOM 685 O O . ILE A 1 84 ? -2.406 -19.047 0.855 1 97.06 84 ILE A O 1
ATOM 689 N N . PHE A 1 85 ? -0.341 -18.688 1.531 1 94.06 85 PHE A N 1
ATOM 690 C CA . PHE A 1 85 ? 0.217 -19.344 0.354 1 94.06 85 PHE A CA 1
ATOM 691 C C . PHE A 1 85 ? 1.376 -20.25 0.738 1 94.06 85 PHE A C 1
ATOM 693 O O . PHE A 1 85 ? 1.973 -20.094 1.805 1 94.06 85 PHE A O 1
ATOM 700 N N . ASP A 1 86 ? 1.664 -21.219 -0.18 1 92.81 86 ASP A N 1
ATOM 701 C CA . ASP A 1 86 ? 2.871 -22.047 -0.127 1 92.81 86 ASP A CA 1
ATOM 702 C C . ASP A 1 86 ? 3.77 -21.781 -1.333 1 92.81 86 ASP A C 1
ATOM 704 O O . ASP A 1 86 ? 3.281 -21.625 -2.455 1 92.81 86 ASP A O 1
ATOM 708 N N . LEU A 1 87 ? 5.031 -21.719 -1.05 1 88.88 87 LEU A N 1
ATOM 709 C CA . LEU A 1 87 ? 6.039 -21.812 -2.1 1 88.88 87 LEU A CA 1
ATOM 710 C C . LEU A 1 87 ? 6.66 -23.219 -2.115 1 88.88 87 LEU A C 1
ATOM 712 O O . LEU A 1 87 ? 7.23 -23.656 -1.113 1 88.88 87 LEU A O 1
ATOM 716 N N . LEU A 1 88 ? 6.559 -23.797 -3.26 1 87.69 88 LEU A N 1
ATOM 717 C CA . LEU A 1 88 ? 6.977 -25.188 -3.355 1 87.69 88 LEU A CA 1
ATOM 718 C C . LEU A 1 88 ? 8.07 -25.359 -4.41 1 87.69 88 LEU A C 1
ATOM 720 O O . LEU A 1 88 ? 8.07 -24.656 -5.418 1 87.69 88 LEU A O 1
ATOM 724 N N . ARG A 1 89 ? 9.008 -26.25 -4.156 1 84.31 89 ARG A N 1
ATOM 725 C CA . ARG A 1 89 ? 9.906 -26.828 -5.148 1 84.31 89 ARG A CA 1
ATOM 726 C C . ARG A 1 89 ? 9.594 -28.312 -5.367 1 84.31 89 ARG A C 1
ATOM 728 O O . ARG A 1 89 ? 10.016 -29.156 -4.582 1 84.31 89 ARG A O 1
ATOM 735 N N . GLY A 1 90 ? 8.867 -28.516 -6.5 1 79.88 90 GLY A N 1
ATOM 736 C CA . GLY A 1 90 ? 8.305 -29.844 -6.594 1 79.88 90 GLY A CA 1
ATOM 737 C C . GLY A 1 90 ? 7.328 -30.172 -5.477 1 79.88 90 GLY A C 1
ATOM 738 O O . GLY A 1 90 ? 6.375 -29.422 -5.242 1 79.88 90 GLY A O 1
ATOM 739 N N . GLU A 1 91 ? 7.66 -31.266 -4.738 1 83.12 91 GLU A N 1
ATOM 740 C CA . GLU A 1 91 ? 6.789 -31.672 -3.639 1 83.12 91 GLU A CA 1
ATOM 741 C C . GLU A 1 91 ? 7.258 -31.078 -2.312 1 83.12 91 GLU A C 1
ATOM 743 O O . GLU A 1 91 ? 6.594 -31.234 -1.286 1 83.12 91 GLU A O 1
ATOM 748 N N . PHE A 1 92 ? 8.359 -30.312 -2.383 1 86.06 92 PHE A N 1
ATOM 749 C CA . PHE A 1 92 ? 8.961 -29.797 -1.161 1 86.06 92 PHE A CA 1
ATOM 750 C C . PHE A 1 92 ? 8.484 -28.375 -0.882 1 86.06 92 PHE A C 1
ATOM 752 O O . PHE A 1 92 ? 8.609 -27.5 -1.736 1 86.06 92 PHE A O 1
ATOM 759 N N . ARG A 1 93 ? 7.898 -28.219 0.257 1 89.56 93 ARG A N 1
ATOM 760 C CA . ARG A 1 93 ? 7.492 -26.891 0.672 1 89.56 93 ARG A CA 1
ATOM 761 C C . ARG A 1 93 ? 8.688 -26.078 1.167 1 89.56 93 ARG A C 1
ATOM 763 O O . ARG A 1 93 ? 9.344 -26.453 2.137 1 89.56 93 ARG A O 1
ATOM 770 N N . LEU A 1 94 ? 8.93 -25 0.457 1 86.75 94 LEU A N 1
ATOM 771 C CA . LEU A 1 94 ? 10.031 -24.125 0.834 1 86.75 94 LEU A CA 1
ATOM 772 C C . LEU A 1 94 ? 9.633 -23.188 1.975 1 86.75 94 LEU A C 1
ATOM 774 O O . LEU A 1 94 ? 10.414 -22.969 2.9 1 86.75 94 LEU A O 1
ATOM 778 N N . LEU A 1 95 ? 8.438 -22.641 1.827 1 89.31 95 LEU A N 1
ATOM 779 C CA . LEU A 1 95 ? 7.93 -21.766 2.883 1 89.31 95 LEU A CA 1
ATOM 780 C C . LEU A 1 95 ? 6.418 -21.625 2.785 1 89.31 95 LEU A C 1
ATOM 782 O O . LEU A 1 95 ? 5.82 -21.938 1.75 1 89.31 95 LEU A O 1
ATOM 786 N N . THR A 1 96 ? 5.793 -21.312 3.896 1 94.81 96 THR A N 1
ATOM 787 C CA . THR A 1 96 ? 4.422 -20.828 3.984 1 94.81 96 THR A CA 1
ATOM 788 C C . THR A 1 96 ? 4.398 -19.344 4.371 1 94.81 96 THR A C 1
ATOM 790 O O . THR A 1 96 ? 5.172 -18.922 5.227 1 94.81 96 THR A O 1
ATOM 793 N N . GLY A 1 97 ? 3.6 -18.609 3.646 1 95.5 97 GLY A N 1
ATOM 794 C CA . GLY A 1 97 ? 3.477 -17.203 3.955 1 95.5 97 GLY A CA 1
ATOM 795 C C . GLY A 1 97 ? 2.059 -16.672 3.816 1 95.5 97 GLY A C 1
ATOM 796 O O . GLY A 1 97 ? 1.14 -17.438 3.51 1 95.5 97 GLY A O 1
ATOM 797 N N . LYS A 1 98 ? 1.861 -15.492 4.16 1 96.62 98 LYS A N 1
ATOM 798 C CA . LYS A 1 98 ? 0.601 -14.797 3.932 1 96.62 98 LYS A CA 1
ATOM 799 C C . LYS A 1 98 ? 0.818 -13.531 3.109 1 96.62 98 LYS A C 1
ATOM 801 O O . LYS A 1 98 ? 1.896 -12.93 3.15 1 96.62 98 LYS A O 1
ATOM 806 N N . PHE A 1 99 ? -0.156 -13.195 2.342 1 96.56 99 PHE A N 1
ATOM 807 C CA . PHE A 1 99 ? -0.06 -11.938 1.621 1 96.56 99 PHE A CA 1
ATOM 808 C C . PHE A 1 99 ? -1.39 -11.188 1.653 1 96.56 99 PHE A C 1
ATOM 810 O O . PHE A 1 99 ? -2.443 -11.797 1.853 1 96.56 99 PHE A O 1
ATOM 817 N N . THR A 1 100 ? -1.334 -9.906 1.578 1 97.44 100 THR A N 1
ATOM 818 C CA . THR A 1 100 ? -2.434 -8.984 1.31 1 97.44 100 THR A CA 1
ATOM 819 C C . THR A 1 100 ? -2.244 -8.297 -0.038 1 97.44 100 THR A C 1
ATOM 821 O O . THR A 1 100 ? -1.183 -7.73 -0.308 1 97.44 100 THR A O 1
ATOM 824 N N . HIS A 1 101 ? -3.27 -8.438 -0.875 1 98.12 101 HIS A N 1
ATOM 825 C CA . HIS A 1 101 ? -3.314 -7.672 -2.115 1 98.12 101 HIS A CA 1
ATOM 826 C C . HIS A 1 101 ? -4.426 -6.629 -2.08 1 98.12 101 HIS A C 1
ATOM 828 O O . HIS A 1 101 ? -5.578 -6.949 -1.78 1 98.12 101 HIS A O 1
ATOM 834 N N . ILE A 1 102 ? -4.086 -5.387 -2.357 1 98.25 102 ILE A N 1
ATOM 835 C CA . ILE A 1 102 ? -5.047 -4.328 -2.658 1 98.25 102 ILE A CA 1
ATOM 836 C C . ILE A 1 102 ? -5.035 -4.031 -4.156 1 98.25 102 ILE A C 1
ATOM 838 O O . ILE A 1 102 ? -3.988 -3.705 -4.723 1 98.25 102 ILE A O 1
ATOM 842 N N . TRP A 1 103 ? -6.199 -4.223 -4.742 1 98.44 103 TRP A N 1
ATOM 843 C CA . TRP A 1 103 ? -6.359 -4.051 -6.18 1 98.44 103 TRP A CA 1
ATOM 844 C C . TRP A 1 103 ? -7.012 -2.711 -6.5 1 98.44 103 TRP A C 1
ATOM 846 O O . TRP A 1 103 ? -7.934 -2.281 -5.805 1 98.44 103 TRP A O 1
ATOM 856 N N . LYS A 1 104 ? -6.574 -2.117 -7.523 1 97.69 104 LYS A N 1
ATOM 857 C CA . LYS A 1 104 ? -7.105 -0.886 -8.102 1 97.69 104 LYS A CA 1
ATOM 858 C C . LYS A 1 104 ? -7.129 -0.96 -9.625 1 97.69 104 LYS A C 1
ATOM 860 O O . LYS A 1 104 ? -6.242 -1.558 -10.242 1 97.69 104 LYS A O 1
ATOM 865 N N . LYS A 1 105 ? -8.141 -0.377 -10.211 1 97.5 105 LYS A N 1
ATOM 866 C CA . LYS A 1 105 ? -8.25 -0.453 -11.664 1 97.5 105 LYS A CA 1
ATOM 867 C C . LYS A 1 105 ? -7.215 0.439 -12.344 1 97.5 105 LYS A C 1
ATOM 869 O O . LYS A 1 105 ? -6.969 1.562 -11.898 1 97.5 105 LYS A O 1
ATOM 874 N N . GLU A 1 106 ? -6.598 -0.054 -13.281 1 97.31 106 GLU A N 1
ATOM 875 C CA . GLU A 1 106 ? -5.855 0.643 -14.328 1 97.31 106 GLU A CA 1
ATOM 876 C C . GLU A 1 106 ? -6.52 0.464 -15.688 1 97.31 106 GLU A C 1
ATOM 878 O O . GLU A 1 106 ? -6.52 -0.635 -16.25 1 97.31 106 GLU A O 1
ATOM 883 N N . GLY A 1 107 ? -7.121 1.543 -16.156 1 96.12 107 GLY A N 1
ATOM 884 C CA . GLY A 1 107 ? -8.117 1.322 -17.188 1 96.12 107 GLY A CA 1
ATOM 885 C C . GLY A 1 107 ? -9.312 0.516 -16.703 1 96.12 107 GLY A C 1
ATOM 886 O O . GLY A 1 107 ? -9.93 0.861 -15.695 1 96.12 107 GLY A O 1
ATOM 887 N N . ASP A 1 108 ? -9.648 -0.583 -17.359 1 95.81 108 ASP A N 1
ATOM 888 C CA . ASP A 1 108 ? -10.812 -1.394 -17 1 95.81 108 ASP A CA 1
ATOM 889 C C . ASP A 1 108 ? -10.391 -2.672 -16.281 1 95.81 108 ASP A C 1
ATOM 891 O O . ASP A 1 108 ? -11.227 -3.518 -15.961 1 95.81 108 ASP A O 1
ATOM 895 N N . GLU A 1 109 ? -9.125 -2.773 -16.031 1 96.62 109 GLU A N 1
ATOM 896 C CA . GLU A 1 109 ? -8.633 -4.031 -15.469 1 96.62 109 GLU A CA 1
ATOM 897 C C . GLU A 1 109 ? -8.172 -3.852 -14.023 1 96.62 109 GLU A C 1
ATOM 899 O O . GLU A 1 109 ? -7.559 -2.838 -13.68 1 96.62 109 GLU A O 1
ATOM 904 N N . TRP A 1 110 ? -8.539 -4.832 -13.227 1 97.69 110 TRP A N 1
ATOM 905 C CA . TRP A 1 110 ? -8 -4.879 -11.867 1 97.69 110 TRP A CA 1
ATOM 906 C C . TRP A 1 110 ? -6.523 -5.254 -11.875 1 97.69 110 TRP A C 1
ATOM 908 O O . TRP A 1 110 ? -6.125 -6.207 -12.547 1 97.69 110 TRP A O 1
ATOM 918 N N . ARG A 1 111 ? -5.711 -4.402 -11.164 1 97.88 111 ARG A N 1
ATOM 919 C CA . ARG A 1 111 ? -4.281 -4.633 -11.008 1 97.88 111 ARG A CA 1
ATOM 920 C C . ARG A 1 111 ? -3.869 -4.543 -9.539 1 97.88 111 ARG A C 1
ATOM 922 O O . ARG A 1 111 ? -4.492 -3.82 -8.758 1 97.88 111 ARG A O 1
ATOM 929 N N . ILE A 1 112 ? -2.803 -5.258 -9.172 1 98.06 112 ILE A N 1
ATOM 930 C CA . ILE A 1 112 ? -2.291 -5.203 -7.809 1 98.06 112 ILE A CA 1
ATOM 931 C C . ILE A 1 112 ? -1.606 -3.859 -7.566 1 98.06 112 ILE A C 1
ATOM 933 O O . ILE A 1 112 ? -0.554 -3.578 -8.148 1 98.06 112 ILE A O 1
ATOM 937 N N . TYR A 1 113 ? -2.209 -3.096 -6.672 1 98.19 113 TYR A N 1
ATOM 938 C CA . TYR A 1 113 ? -1.748 -1.757 -6.32 1 98.19 113 TYR A CA 1
ATOM 939 C C . TYR A 1 113 ? -0.837 -1.797 -5.098 1 98.19 113 TYR A C 1
ATOM 941 O O . TYR A 1 113 ? 0.104 -1.008 -4.992 1 98.19 113 TYR A O 1
ATOM 949 N N . HIS A 1 114 ? -1.064 -2.654 -4.203 1 97.94 114 HIS A N 1
ATOM 950 C CA . HIS A 1 114 ? -0.283 -2.939 -3.006 1 97.94 114 HIS A CA 1
ATOM 951 C C . HIS A 1 114 ? -0.237 -4.438 -2.721 1 97.94 114 HIS A C 1
ATOM 953 O O . HIS A 1 114 ? -1.281 -5.078 -2.584 1 97.94 114 HIS A O 1
ATOM 959 N N . GLU A 1 115 ? 0.924 -4.953 -2.699 1 97.81 115 GLU A N 1
ATOM 960 C CA . GLU A 1 115 ? 1.164 -6.293 -2.176 1 97.81 115 GLU A CA 1
ATOM 961 C C . GLU A 1 115 ? 2.031 -6.25 -0.92 1 97.81 115 GLU A C 1
ATOM 963 O O . GLU A 1 115 ? 3.09 -5.621 -0.912 1 97.81 115 GLU A O 1
ATOM 968 N N . GLU A 1 116 ? 1.591 -6.898 0.094 1 97.19 116 GLU A N 1
ATOM 969 C CA . GLU A 1 116 ? 2.402 -7.152 1.28 1 97.19 116 GLU A CA 1
ATOM 970 C C . GLU A 1 116 ? 2.447 -8.641 1.613 1 97.19 116 GLU A C 1
ATOM 972 O O . GLU A 1 116 ? 1.409 -9.305 1.656 1 97.19 116 GLU A O 1
ATOM 977 N N . TYR A 1 117 ? 3.637 -9.078 1.757 1 95.56 117 TYR A N 1
ATOM 978 C CA . TYR A 1 117 ? 3.75 -10.5 2.094 1 95.56 117 TYR A CA 1
ATOM 979 C C . TYR A 1 117 ? 4.754 -10.711 3.219 1 95.56 117 TYR A C 1
ATOM 981 O O . TYR A 1 117 ? 5.594 -9.844 3.482 1 95.56 117 TYR A O 1
ATOM 989 N N . GLU A 1 118 ? 4.566 -11.836 3.904 1 94.62 118 GLU A N 1
ATOM 990 C CA . GLU A 1 118 ? 5.473 -12.242 4.973 1 94.62 118 GLU A CA 1
ATOM 991 C C . GLU A 1 118 ? 5.555 -13.766 5.074 1 94.62 118 GLU A C 1
ATOM 993 O O . GLU A 1 118 ? 4.598 -14.469 4.746 1 94.62 118 GLU A O 1
ATOM 998 N N . LYS A 1 119 ? 6.738 -14.188 5.469 1 92.69 119 LYS A N 1
ATOM 999 C CA . LYS A 1 119 ? 6.902 -15.609 5.777 1 92.69 119 LYS A CA 1
ATOM 1000 C C . LYS A 1 119 ? 6.305 -15.953 7.137 1 92.69 119 LYS A C 1
ATOM 1002 O O . LYS A 1 119 ? 6.469 -15.203 8.102 1 92.69 119 LYS A O 1
ATOM 1007 N N . LEU A 1 120 ? 5.52 -17 7.121 1 94.06 120 LEU A N 1
ATOM 1008 C CA . LEU A 1 120 ? 4.977 -17.469 8.391 1 94.06 120 LEU A CA 1
ATOM 1009 C C . LEU A 1 120 ? 5.938 -18.438 9.062 1 94.06 120 LEU A C 1
ATOM 1011 O O . LEU A 1 120 ? 6.598 -19.234 8.383 1 94.06 120 LEU A O 1
ATOM 1015 N N . LYS A 1 121 ? 6.398 -18.078 10.422 1 75.94 121 LYS A N 1
ATOM 1016 C CA . LYS A 1 121 ? 7.25 -18.922 11.258 1 75.94 121 LYS A CA 1
ATOM 1017 C C . LYS A 1 121 ? 6.516 -20.172 11.695 1 75.94 121 LYS A C 1
ATOM 1019 O O . LYS A 1 121 ? 5.293 -20.172 11.852 1 75.94 121 LYS A O 1
ATOM 1024 N N . GLY A 1 122 ? 6.66 -21.438 11.555 1 61 122 GLY A N 1
ATOM 1025 C CA . GLY A 1 122 ? 6.289 -22.719 12.156 1 61 122 GLY A CA 1
ATOM 1026 C C . GLY A 1 122 ? 5.527 -23.609 11.203 1 61 122 GLY A C 1
ATOM 1027 O O . GLY A 1 122 ? 5.117 -24.719 11.578 1 61 122 GLY A O 1
ATOM 1028 N N . ARG A 1 123 ? 4.668 -23.078 10.234 1 50.72 123 ARG A N 1
ATOM 1029 C CA . ARG A 1 123 ? 3.699 -24.078 9.789 1 50.72 123 ARG A CA 1
ATOM 1030 C C . ARG A 1 123 ? 4.402 -25.297 9.211 1 50.72 123 ARG A C 1
ATOM 1032 O O . ARG A 1 123 ? 3.754 -26.172 8.641 1 50.72 123 ARG A O 1
ATOM 1039 N N . ASP A 1 124 ? 5.652 -25.281 9.211 1 42.41 124 ASP A N 1
ATOM 1040 C CA . ASP A 1 124 ? 6.148 -26.641 9.016 1 42.41 124 ASP A CA 1
ATOM 1041 C C . ASP A 1 124 ? 5.883 -27.5 10.25 1 42.41 124 ASP A C 1
ATOM 1043 O O . ASP A 1 124 ? 5.871 -27 11.375 1 42.41 124 ASP A O 1
ATOM 1047 N N . ILE B 1 1 ? -17.719 6.414 7.57 1 94 1 ILE B N 1
ATOM 1048 C CA . ILE B 1 1 ? -16.281 6.434 7.293 1 94 1 ILE B CA 1
ATOM 1049 C C . ILE B 1 1 ? -15.742 7.852 7.461 1 94 1 ILE B C 1
ATOM 1051 O O . ILE B 1 1 ? -14.773 8.07 8.195 1 94 1 ILE B O 1
ATOM 1055 N N . LYS B 1 2 ? -16.406 8.805 6.891 1 93.25 2 LYS B N 1
ATOM 1056 C CA . LYS B 1 2 ? -15.961 10.188 7.023 1 93.25 2 LYS B CA 1
ATOM 1057 C C . LYS B 1 2 ? -15.906 10.609 8.492 1 93.25 2 LYS B C 1
ATOM 1059 O O . LYS B 1 2 ? -14.914 11.195 8.93 1 93.25 2 LYS B O 1
ATOM 1064 N N . ALA B 1 3 ? -16.891 10.344 9.195 1 93.75 3 ALA B N 1
ATOM 1065 C CA . ALA B 1 3 ? -16.969 10.727 10.602 1 93.75 3 ALA B CA 1
ATOM 1066 C C . ALA B 1 3 ? -15.828 10.102 11.406 1 93.75 3 ALA B C 1
ATOM 1068 O O . ALA B 1 3 ? -15.352 10.688 12.383 1 93.75 3 ALA B O 1
ATOM 1069 N N . GLU B 1 4 ? -15.289 8.93 10.984 1 94.5 4 GLU B N 1
ATOM 1070 C CA . GLU B 1 4 ? -14.211 8.219 11.664 1 94.5 4 GLU B CA 1
ATOM 1071 C C . GLU B 1 4 ? -12.852 8.828 11.328 1 94.5 4 GLU B C 1
ATOM 1073 O O . GLU B 1 4 ? -11.977 8.922 12.188 1 94.5 4 GLU B O 1
ATOM 1078 N N . LEU B 1 5 ? -12.719 9.258 10.062 1 95.75 5 LEU B N 1
ATOM 1079 C CA . LEU B 1 5 ? -11.398 9.641 9.586 1 95.75 5 LEU B CA 1
ATOM 1080 C C . LEU B 1 5 ? -11.188 11.148 9.719 1 95.75 5 LEU B C 1
ATOM 1082 O O . LEU B 1 5 ? -10.055 11.609 9.859 1 95.75 5 LEU B O 1
ATOM 1086 N N . GLU B 1 6 ? -12.25 11.953 9.75 1 94.75 6 GLU B N 1
ATOM 1087 C CA . GLU B 1 6 ? -12.117 13.406 9.758 1 94.75 6 GLU B CA 1
ATOM 1088 C C . GLU B 1 6 ? -11.305 13.875 10.969 1 94.75 6 GLU B C 1
ATOM 1090 O O . GLU B 1 6 ? -10.406 14.703 10.836 1 94.75 6 GLU B O 1
ATOM 1095 N N . PRO B 1 7 ? -11.609 13.406 12.203 1 94.12 7 PRO B N 1
ATOM 1096 C CA . PRO B 1 7 ? -10.789 13.852 13.336 1 94.12 7 PRO B CA 1
ATOM 1097 C C . PRO B 1 7 ? -9.32 13.469 13.18 1 94.12 7 PRO B C 1
ATOM 1099 O O . PRO B 1 7 ? -8.438 14.18 13.672 1 94.12 7 PRO B O 1
ATOM 1102 N N . LEU B 1 8 ? -9.031 12.391 12.531 1 93.94 8 LEU B N 1
ATOM 1103 C CA . LEU B 1 8 ? -7.656 11.961 12.312 1 93.94 8 LEU B CA 1
ATOM 1104 C C . LEU B 1 8 ? -6.953 12.875 11.312 1 93.94 8 LEU B C 1
ATOM 1106 O O . LEU B 1 8 ? -5.762 13.156 11.461 1 93.94 8 LEU B O 1
ATOM 1110 N N . TYR B 1 9 ? -7.645 13.289 10.344 1 93.81 9 TYR B N 1
ATOM 1111 C CA . TYR B 1 9 ? -7.039 14.188 9.367 1 93.81 9 TYR B CA 1
ATOM 1112 C C . TYR B 1 9 ? -6.801 15.57 9.977 1 93.81 9 TYR B C 1
ATOM 1114 O O . TYR B 1 9 ? -5.832 16.25 9.633 1 93.81 9 TYR B O 1
ATOM 1122 N N . ARG B 1 10 ? -7.707 16 10.891 1 90.56 10 ARG B N 1
ATOM 1123 C CA . ARG B 1 10 ? -7.426 17.234 11.633 1 90.56 10 ARG B CA 1
ATOM 1124 C C . ARG B 1 10 ? -6.141 17.094 12.438 1 90.56 10 ARG B C 1
ATOM 1126 O O . ARG B 1 10 ? -5.328 18.031 12.477 1 90.56 10 ARG B O 1
ATOM 1133 N N . LYS B 1 11 ? -5.926 15.945 13.016 1 88.31 11 LYS B N 1
ATOM 1134 C CA . LYS B 1 11 ? -4.68 15.68 13.734 1 88.31 11 LYS B CA 1
ATOM 1135 C C . LYS B 1 11 ? -3.488 15.688 12.781 1 88.31 11 LYS B C 1
ATOM 1137 O O . LYS B 1 11 ? -2.43 16.234 13.102 1 88.31 11 LYS B O 1
ATOM 1142 N N . PHE B 1 12 ? -3.693 15.141 11.68 1 89.25 12 PHE B N 1
ATOM 1143 C CA . PHE B 1 12 ? -2.639 15.078 10.68 1 89.25 12 PHE B CA 1
ATOM 1144 C C . PHE B 1 12 ? -2.195 16.484 10.273 1 89.25 12 PHE B C 1
ATOM 1146 O O . PHE B 1 12 ? -0.999 16.781 10.25 1 89.25 12 PHE B O 1
ATOM 1153 N N . GLU B 1 13 ? -3.141 17.344 10 1 88 13 GLU B N 1
ATOM 1154 C CA . GLU B 1 13 ? -2.82 18.719 9.633 1 88 13 GLU B CA 1
ATOM 1155 C C . GLU B 1 13 ? -2.139 19.453 10.781 1 88 13 GLU B C 1
ATOM 1157 O O . GLU B 1 13 ? -1.182 20.203 10.57 1 88 13 GLU B O 1
ATOM 1162 N N . ASP B 1 14 ? -2.633 19.219 11.984 1 83.56 14 ASP B N 1
ATOM 1163 C CA . ASP B 1 14 ? -2.084 19.875 13.164 1 83.56 14 ASP B CA 1
ATOM 1164 C C . ASP B 1 14 ? -0.643 19.438 13.414 1 83.56 14 ASP B C 1
ATOM 1166 O O . ASP B 1 14 ? 0.213 20.266 13.742 1 83.56 14 ASP B O 1
ATOM 1170 N N . TRP B 1 15 ? -0.394 18.203 13.188 1 79.56 15 TRP B N 1
ATOM 1171 C CA . TRP B 1 15 ? 0.954 17.688 13.406 1 79.56 15 TRP B CA 1
ATOM 1172 C C . TRP B 1 15 ? 1.932 18.281 12.398 1 79.56 15 TRP B C 1
ATOM 1174 O O . TRP B 1 15 ? 3.055 18.656 12.75 1 79.56 15 TRP B O 1
ATOM 1184 N N . CYS B 1 16 ? 1.507 18.438 11.203 1 75.06 16 CYS B N 1
ATOM 1185 C CA . CYS B 1 16 ? 2.369 18.969 10.156 1 75.06 16 CYS B CA 1
ATOM 1186 C C . CYS B 1 16 ? 2.766 20.406 10.445 1 75.06 16 CYS B C 1
ATOM 1188 O O . CYS B 1 16 ? 3.83 20.859 10.023 1 75.06 16 CYS B O 1
ATOM 1190 N N . VAL B 1 17 ? 1.943 21.078 11.266 1 73.62 17 VAL B N 1
ATOM 1191 C CA . VAL B 1 17 ? 2.189 22.484 11.555 1 73.62 17 VAL B CA 1
ATOM 1192 C C . VAL B 1 17 ? 2.916 22.609 12.891 1 73.62 17 VAL B C 1
ATOM 1194 O O . VAL B 1 17 ? 3.879 23.375 13.008 1 73.62 17 VAL B O 1
ATOM 1197 N N . ASN B 1 18 ? 2.416 21.859 13.867 1 72.62 18 ASN B N 1
ATOM 1198 C CA . ASN B 1 18 ? 2.791 22.172 15.234 1 72.62 18 ASN B CA 1
ATOM 1199 C C . ASN B 1 18 ? 3.518 21.016 15.906 1 72.62 18 ASN B C 1
ATOM 1201 O O . ASN B 1 18 ? 3.984 21.141 17.047 1 72.62 18 ASN B O 1
ATOM 1205 N N . GLY B 1 19 ? 3.559 19.938 15.18 1 68.44 19 GLY B N 1
ATOM 1206 C CA . GLY B 1 19 ? 4.031 18.75 15.867 1 68.44 19 GLY B CA 1
ATOM 1207 C C . GLY B 1 19 ? 5.445 18.359 15.484 1 68.44 19 GLY B C 1
ATOM 1208 O O . GLY B 1 19 ? 6.105 19.062 14.727 1 68.44 19 GLY B O 1
ATOM 1209 N N . THR B 1 20 ? 5.828 17.328 16.266 1 78.31 20 THR B N 1
ATOM 1210 C CA . THR B 1 20 ? 7.105 16.703 15.938 1 78.31 20 THR B CA 1
ATOM 1211 C C . THR B 1 20 ? 6.93 15.633 14.867 1 78.31 20 THR B C 1
ATOM 1213 O O . THR B 1 20 ? 5.812 15.188 14.609 1 78.31 20 THR B O 1
ATOM 1216 N N . VAL B 1 21 ? 7.965 15.266 14.25 1 82 21 VAL B N 1
ATOM 1217 C CA . VAL B 1 21 ? 7.996 14.172 13.289 1 82 21 VAL B CA 1
ATOM 1218 C C . VAL B 1 21 ? 7.449 12.898 13.938 1 82 21 VAL B C 1
ATOM 1220 O O . VAL B 1 21 ? 6.684 12.156 13.32 1 82 21 VAL B O 1
ATOM 1223 N N . GLU B 1 22 ? 7.727 12.797 15.195 1 84.12 22 GLU B N 1
ATOM 1224 C CA . GLU B 1 22 ? 7.293 11.602 15.906 1 84.12 22 GLU B CA 1
ATOM 1225 C C . GLU B 1 22 ? 5.773 11.539 16.016 1 84.12 22 GLU B C 1
ATOM 1227 O O . GLU B 1 22 ? 5.176 10.477 15.859 1 84.12 22 GLU B O 1
ATOM 1232 N N . SER B 1 23 ? 5.203 12.648 16.266 1 84.19 23 SER B N 1
ATOM 1233 C CA . SER B 1 23 ? 3.75 12.695 16.391 1 84.19 23 SER B CA 1
ATOM 1234 C C . SER B 1 23 ? 3.07 12.375 15.055 1 84.19 23 SER B C 1
ATOM 1236 O O . SER B 1 23 ? 2.035 11.711 15.031 1 84.19 23 SER B O 1
ATOM 1238 N N . ALA B 1 24 ? 3.66 12.781 13.984 1 85.38 24 ALA B N 1
ATOM 1239 C CA . ALA B 1 24 ? 3.1 12.516 12.656 1 85.38 24 ALA B CA 1
ATOM 1240 C C . ALA B 1 24 ? 3.229 11.039 12.297 1 85.38 24 ALA B C 1
ATOM 1242 O O . ALA B 1 24 ? 2.275 10.43 11.805 1 85.38 24 ALA B O 1
ATOM 1243 N N . VAL B 1 25 ? 4.344 10.547 12.664 1 91.12 25 VAL B N 1
ATOM 1244 C CA . VAL B 1 25 ? 4.652 9.172 12.266 1 91.12 25 VAL B CA 1
ATOM 1245 C C . VAL B 1 25 ? 3.793 8.195 13.07 1 91.12 25 VAL B C 1
ATOM 1247 O O . VAL B 1 25 ? 3.469 7.109 12.586 1 91.12 25 VAL B O 1
ATOM 1250 N N . ASN B 1 26 ? 3.338 8.656 14.219 1 92 26 ASN B N 1
ATOM 1251 C CA . ASN B 1 26 ? 2.49 7.812 15.055 1 92 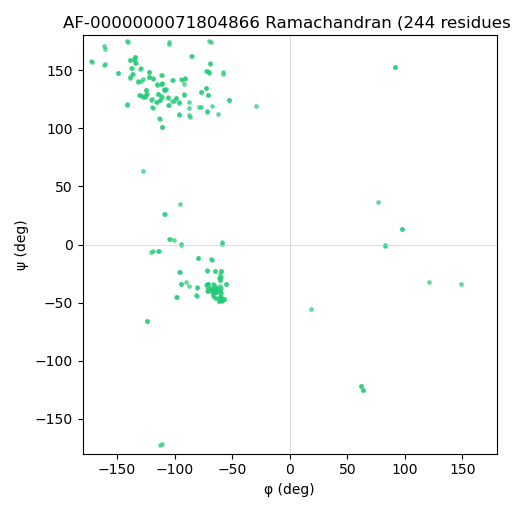26 ASN B CA 1
ATOM 1252 C C . ASN B 1 26 ? 1.131 7.566 14.406 1 92 26 ASN B C 1
ATOM 1254 O O . ASN B 1 26 ? 0.387 6.68 14.828 1 92 26 ASN B O 1
ATOM 1258 N N . LEU B 1 27 ? 0.766 8.273 13.375 1 94.94 27 LEU B N 1
ATOM 1259 C CA . LEU B 1 27 ? -0.468 8.031 12.633 1 94.94 27 LEU B CA 1
ATOM 1260 C C . LEU B 1 27 ? -0.301 6.871 11.664 1 94.94 27 LEU B C 1
ATOM 1262 O O . LEU B 1 27 ? -1.287 6.352 11.141 1 94.94 27 LEU B O 1
ATOM 1266 N N . TYR B 1 28 ? 0.915 6.484 11.508 1 97.12 28 TYR B N 1
ATOM 1267 C CA . TYR B 1 28 ? 1.179 5.41 10.555 1 97.12 28 TYR B CA 1
ATOM 1268 C C . TYR B 1 28 ? 1.134 4.051 11.234 1 97.12 28 TYR B C 1
ATOM 1270 O O . TYR B 1 28 ? 1.542 3.914 12.391 1 97.12 28 TYR B O 1
ATOM 1278 N N . HIS B 1 29 ? 0.592 3.086 10.508 1 97.62 29 HIS B N 1
ATOM 1279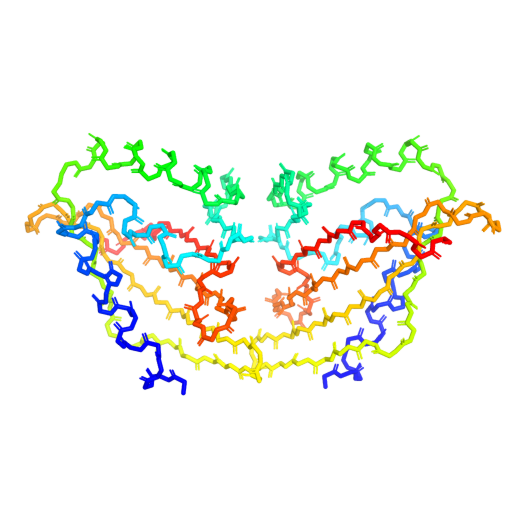 C CA . HIS B 1 29 ? 0.716 1.686 10.891 1 97.62 29 HIS B CA 1
ATOM 1280 C C . HIS B 1 29 ? 2.18 1.273 11.008 1 97.62 29 HIS B C 1
ATOM 1282 O O . HIS B 1 29 ? 3.029 1.771 10.273 1 97.62 29 HIS B O 1
ATOM 1288 N N . SER B 1 30 ? 2.484 0.313 11.977 1 95.88 30 SER B N 1
ATOM 1289 C CA . SER B 1 30 ? 3.859 -0.141 12.148 1 95.88 30 SER B CA 1
ATOM 1290 C C . SER B 1 30 ? 4.402 -0.755 10.867 1 95.88 30 SER B C 1
ATOM 1292 O O . SER B 1 30 ? 5.613 -0.757 10.633 1 95.88 30 SER B O 1
ATOM 1294 N N . GLN B 1 31 ? 3.477 -1.229 9.961 1 94.25 31 GLN B N 1
ATOM 1295 C CA . GLN B 1 31 ? 3.834 -1.788 8.664 1 94.25 31 GLN B CA 1
ATOM 1296 C C . GLN B 1 31 ? 3.434 -0.847 7.531 1 94.25 31 GLN B C 1
ATOM 1298 O O . GLN B 1 31 ? 3.125 -1.294 6.422 1 94.25 31 GLN B O 1
ATOM 1303 N N . GLY B 1 32 ? 3.377 0.38 7.863 1 97.5 32 GLY B N 1
ATOM 1304 C CA . GLY B 1 32 ? 2.977 1.37 6.875 1 97.5 32 GLY B CA 1
ATOM 1305 C C . GLY B 1 32 ? 4.02 1.589 5.797 1 97.5 32 GLY B C 1
ATOM 1306 O O . GLY B 1 32 ? 5.219 1.482 6.051 1 97.5 32 GLY B O 1
ATOM 1307 N N . VAL B 1 33 ? 3.561 1.912 4.605 1 97.94 33 VAL B N 1
ATOM 1308 C CA . VAL B 1 33 ? 4.434 2.242 3.484 1 97.94 33 VAL B CA 1
ATOM 1309 C C . VAL B 1 33 ? 4.066 3.615 2.928 1 97.94 33 VAL B C 1
ATOM 1311 O O . VAL B 1 33 ? 2.885 3.945 2.809 1 97.94 33 VAL B O 1
ATOM 1314 N N . MET B 1 34 ? 5.094 4.418 2.719 1 97.19 34 MET B N 1
ATOM 1315 C CA . MET B 1 34 ? 4.961 5.703 2.037 1 97.19 34 MET B CA 1
ATOM 1316 C C . MET B 1 34 ? 5.535 5.633 0.626 1 97.19 34 MET B C 1
ATOM 1318 O O . MET B 1 34 ? 6.691 5.254 0.441 1 97.19 34 MET B O 1
ATOM 1322 N N . VAL B 1 35 ? 4.699 6.027 -0.304 1 96.94 35 VAL B N 1
ATOM 1323 C CA . VAL B 1 35 ? 5.078 5.977 -1.713 1 96.94 35 VAL B CA 1
ATOM 1324 C C . VAL B 1 35 ? 5.035 7.383 -2.311 1 96.94 35 VAL B C 1
ATOM 1326 O O . VAL B 1 35 ? 3.988 8.031 -2.303 1 96.94 35 VAL B O 1
ATOM 1329 N N . ASN B 1 36 ? 6.215 7.805 -2.762 1 94.06 36 ASN B N 1
ATOM 1330 C CA . ASN B 1 36 ? 6.25 8.93 -3.686 1 94.06 36 ASN B CA 1
ATOM 1331 C C . ASN B 1 36 ? 6.098 8.477 -5.133 1 94.06 36 ASN B C 1
ATOM 1333 O O . ASN B 1 36 ? 7.02 7.887 -5.703 1 94.06 36 ASN B O 1
ATOM 1337 N N . LYS B 1 37 ? 4.988 8.836 -5.648 1 91.44 37 LYS B N 1
ATOM 1338 C CA . LYS B 1 37 ? 4.613 8.305 -6.957 1 91.44 37 LYS B CA 1
ATOM 1339 C C . LYS B 1 37 ? 5.719 8.531 -7.98 1 91.44 37 LYS B C 1
ATOM 1341 O O . LYS B 1 37 ? 6.184 9.656 -8.164 1 91.44 37 LYS B O 1
ATOM 1346 N N . GLY B 1 38 ? 6.16 7.465 -8.602 1 89 38 GLY B N 1
ATOM 1347 C CA . GLY B 1 38 ? 7.152 7.5 -9.664 1 89 38 GLY B CA 1
ATOM 1348 C C . GLY B 1 38 ? 8.578 7.559 -9.156 1 89 38 GLY B C 1
ATOM 1349 O O . GLY B 1 38 ? 9.531 7.484 -9.93 1 89 38 GLY B O 1
ATOM 1350 N N . VAL B 1 39 ? 8.773 7.602 -7.891 1 90.62 39 VAL B N 1
ATOM 1351 C CA . VAL B 1 39 ? 10.109 7.883 -7.379 1 90.62 39 VAL B CA 1
ATOM 1352 C C . VAL B 1 39 ? 10.555 6.762 -6.445 1 90.62 39 VAL B C 1
ATOM 1354 O O . VAL B 1 39 ? 11.586 6.125 -6.672 1 90.62 39 VAL B O 1
ATOM 1357 N N . ASN B 1 40 ? 9.906 6.613 -5.328 1 93.12 40 ASN B N 1
ATOM 1358 C CA . ASN B 1 40 ? 10.375 5.633 -4.355 1 93.12 40 ASN B CA 1
ATOM 1359 C C . ASN B 1 40 ? 9.273 5.246 -3.371 1 93.12 40 ASN B C 1
ATOM 1361 O O . ASN B 1 40 ? 8.203 5.859 -3.359 1 93.12 40 ASN B O 1
ATOM 1365 N N . ALA B 1 41 ? 9.578 4.152 -2.602 1 97.25 41 ALA B N 1
ATOM 1366 C CA . ALA B 1 41 ? 8.742 3.729 -1.478 1 97.25 41 ALA B CA 1
ATOM 1367 C C . ALA B 1 41 ? 9.578 3.566 -0.211 1 97.25 41 ALA B C 1
ATOM 1369 O O . ALA B 1 41 ? 10.742 3.166 -0.274 1 97.25 41 ALA B O 1
ATOM 1370 N N . THR B 1 42 ? 8.961 3.951 0.875 1 97.19 42 THR B N 1
ATOM 1371 C CA . THR B 1 42 ? 9.57 3.857 2.197 1 97.19 42 THR B CA 1
ATOM 1372 C C . THR B 1 42 ? 8.727 2.982 3.119 1 97.19 42 THR B C 1
ATOM 1374 O O . THR B 1 42 ? 7.543 3.258 3.334 1 97.19 42 THR B O 1
ATOM 1377 N N . TYR B 1 43 ? 9.391 1.949 3.678 1 97.44 43 TYR B N 1
ATOM 1378 C CA . TYR B 1 43 ? 8.648 1.013 4.512 1 97.44 43 TYR B CA 1
ATOM 1379 C C . TYR B 1 43 ? 9 1.192 5.984 1 97.44 43 TYR B C 1
ATOM 1381 O O . TYR B 1 43 ? 10.18 1.265 6.34 1 97.44 43 TYR B O 1
ATOM 1389 N N . GLY B 1 44 ? 7.988 1.232 6.773 1 96.94 44 GLY B N 1
ATOM 1390 C CA . GLY B 1 44 ? 8.156 1.156 8.211 1 96.94 44 GLY B CA 1
ATOM 1391 C C . GLY B 1 44 ? 8.289 2.518 8.875 1 96.94 44 GLY B C 1
ATOM 1392 O O . GLY B 1 44 ? 8.852 3.443 8.281 1 96.94 44 GLY B O 1
ATOM 1393 N N . ARG B 1 45 ? 7.887 2.623 10.172 1 96.31 45 ARG B N 1
ATOM 1394 C CA . ARG B 1 45 ? 7.848 3.887 10.898 1 96.31 45 ARG B CA 1
ATOM 1395 C C . ARG B 1 45 ? 9.25 4.477 11.047 1 96.31 45 ARG B C 1
ATOM 1397 O O . ARG B 1 45 ? 9.422 5.695 10.969 1 96.31 45 ARG B O 1
ATOM 1404 N N . THR B 1 46 ? 10.203 3.611 11.242 1 95.94 46 THR B N 1
ATOM 1405 C CA . THR B 1 46 ? 11.57 4.094 11.406 1 95.94 46 THR B CA 1
ATOM 1406 C C . THR B 1 46 ? 12.031 4.836 10.156 1 95.94 46 THR B C 1
ATOM 1408 O O . THR B 1 46 ? 12.531 5.961 10.242 1 95.94 46 THR B O 1
ATOM 1411 N N . ASN B 1 47 ? 11.836 4.234 8.992 1 96.25 47 ASN B N 1
ATOM 1412 C CA . ASN B 1 47 ? 12.281 4.848 7.746 1 96.25 47 ASN B CA 1
ATOM 1413 C C . ASN B 1 47 ? 11.422 6.051 7.375 1 96.25 47 ASN B C 1
ATOM 1415 O O . ASN B 1 47 ? 11.914 7.027 6.812 1 96.25 47 ASN B O 1
ATOM 1419 N N . ILE B 1 48 ? 10.141 6.02 7.676 1 95.44 48 ILE B N 1
ATOM 1420 C CA . ILE B 1 48 ? 9.258 7.156 7.426 1 95.44 48 ILE B CA 1
ATOM 1421 C C . ILE B 1 48 ? 9.672 8.336 8.305 1 95.44 48 ILE B C 1
ATOM 1423 O O . ILE B 1 48 ? 9.688 9.484 7.848 1 95.44 48 ILE B O 1
ATOM 1427 N N . THR B 1 49 ? 10.031 8.031 9.562 1 93.25 49 THR B N 1
ATOM 1428 C CA . THR B 1 49 ? 10.531 9.07 10.461 1 93.25 49 THR B CA 1
ATOM 1429 C C . THR B 1 49 ? 11.75 9.758 9.859 1 93.25 49 THR B C 1
ATOM 1431 O O . THR B 1 49 ? 11.836 10.984 9.844 1 93.25 49 THR B O 1
ATOM 1434 N N . ARG B 1 50 ? 12.664 9.008 9.359 1 93.38 50 ARG B N 1
ATOM 1435 C CA . ARG B 1 50 ? 13.867 9.57 8.75 1 93.38 50 ARG B CA 1
ATOM 1436 C C . ARG B 1 5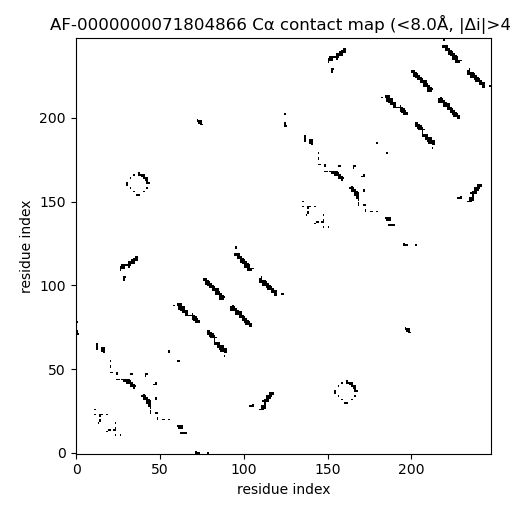0 ? 13.516 10.461 7.559 1 93.38 50 ARG B C 1
ATOM 1438 O O . ARG B 1 50 ? 14.07 11.547 7.41 1 93.38 50 ARG B O 1
ATOM 1445 N N . LYS B 1 51 ? 12.656 9.969 6.773 1 90.38 51 LYS B N 1
ATOM 1446 C CA . LYS B 1 51 ? 12.242 10.734 5.602 1 90.38 51 LYS B CA 1
ATOM 1447 C C . LYS B 1 51 ? 11.609 12.062 6.008 1 90.38 51 LYS B C 1
ATOM 1449 O O . LYS B 1 51 ? 11.93 13.109 5.434 1 90.38 51 LYS B O 1
ATOM 1454 N N . TYR B 1 52 ? 10.727 12.016 7.012 1 88.19 52 TYR B N 1
ATOM 1455 C CA . TYR B 1 52 ? 10.086 13.234 7.492 1 88.19 52 TYR B CA 1
ATOM 1456 C C . TYR B 1 52 ? 11.109 14.188 8.102 1 88.19 52 TYR B C 1
ATOM 1458 O O . TYR B 1 52 ? 10.984 15.406 7.969 1 88.19 52 TYR B O 1
ATOM 1466 N N . ASN B 1 53 ? 12.031 13.625 8.766 1 87.38 53 ASN B N 1
ATOM 1467 C CA . ASN B 1 53 ? 13.07 14.477 9.336 1 87.38 53 ASN B CA 1
ATOM 1468 C C . ASN B 1 53 ? 13.828 15.242 8.258 1 87.38 53 ASN B C 1
ATOM 1470 O O . ASN B 1 53 ? 14.094 16.438 8.406 1 87.38 53 ASN B O 1
ATOM 1474 N N . VAL B 1 54 ? 14.109 14.594 7.223 1 84.06 54 VAL B N 1
ATOM 1475 C CA . VAL B 1 54 ? 14.812 15.227 6.113 1 84.06 54 VAL B CA 1
ATOM 1476 C C . VAL B 1 54 ? 13.914 16.281 5.477 1 84.06 54 VAL B C 1
ATOM 1478 O O . VAL B 1 54 ? 14.359 17.406 5.211 1 84.06 54 VAL B O 1
ATOM 1481 N N . MET B 1 55 ? 12.703 15.984 5.27 1 78.56 55 MET B N 1
ATOM 1482 C CA . MET B 1 55 ? 11.75 16.906 4.66 1 78.56 55 MET B CA 1
ATOM 1483 C C . MET B 1 55 ? 11.539 18.141 5.547 1 78.56 55 MET B C 1
ATOM 1485 O O . MET B 1 55 ? 11.539 19.266 5.059 1 78.56 55 MET B O 1
ATOM 1489 N N . TRP B 1 56 ? 11.352 17.891 6.793 1 75.5 56 TRP B N 1
ATOM 1490 C CA . TRP B 1 56 ? 11.078 18.969 7.746 1 75.5 56 TRP B CA 1
ATOM 1491 C C . TRP B 1 56 ? 12.297 19.859 7.938 1 75.5 56 TRP B C 1
ATOM 1493 O O . TRP B 1 56 ? 12.164 21.062 8.156 1 75.5 56 TRP B O 1
ATOM 1503 N N . SER B 1 57 ? 13.383 19.25 7.93 1 75.75 57 SER B N 1
ATOM 1504 C CA . SER B 1 57 ? 14.586 20.047 8.07 1 75.75 57 SER B CA 1
ATOM 1505 C C . SER B 1 57 ? 14.727 21.031 6.91 1 75.75 57 SER B C 1
ATOM 1507 O O . SER B 1 57 ? 15.312 22.109 7.07 1 75.75 57 SER B O 1
ATOM 1509 N N . ARG B 1 58 ? 14.18 20.641 5.801 1 73.69 58 ARG B N 1
ATOM 1510 C CA . ARG B 1 58 ? 14.258 21.484 4.621 1 73.69 58 ARG B CA 1
ATOM 1511 C C . ARG B 1 58 ? 13.102 22.484 4.586 1 73.69 58 ARG B C 1
ATOM 1513 O O . ARG B 1 58 ? 13.234 23.578 4.035 1 73.69 58 ARG B O 1
ATOM 1520 N N . LEU B 1 59 ? 12.031 21.953 5.062 1 65.06 59 LEU B N 1
ATOM 1521 C CA . LEU B 1 59 ? 10.797 22.703 4.938 1 65.06 59 LEU B CA 1
ATOM 1522 C C . LEU B 1 59 ? 10.508 23.5 6.207 1 65.06 59 LEU B C 1
ATOM 1524 O O . LEU B 1 59 ? 9.461 24.141 6.32 1 65.06 59 LEU B O 1
ATOM 1528 N N . HIS B 1 60 ? 11.352 23.953 6.824 1 58.22 60 HIS B N 1
ATOM 1529 C CA . HIS B 1 60 ? 11.078 24.75 8.016 1 58.22 60 HIS B CA 1
ATOM 1530 C C . HIS B 1 60 ? 9.727 25.453 7.906 1 58.22 60 HIS B C 1
ATOM 1532 O O . HIS B 1 60 ? 9.391 26 6.852 1 58.22 60 HIS B O 1
ATOM 1538 N N . SER B 1 61 ? 8.602 25.188 8.891 1 63.09 61 SER B N 1
ATOM 1539 C CA . SER B 1 61 ? 7.363 25.938 9.062 1 63.09 61 SER B CA 1
ATOM 1540 C C . SER B 1 61 ? 6.363 25.609 7.953 1 63.09 61 SER B C 1
ATOM 1542 O O . SER B 1 61 ? 5.699 26.516 7.434 1 63.09 61 SER B O 1
ATOM 1544 N N . HIS B 1 62 ? 6.25 24.469 7.469 1 72.81 62 HIS B N 1
ATOM 1545 C CA . HIS B 1 62 ? 5.285 24.219 6.402 1 72.81 62 HIS B CA 1
ATOM 1546 C C . HIS B 1 62 ? 3.943 23.766 6.973 1 72.81 62 HIS B C 1
ATOM 1548 O O . HIS B 1 62 ? 3.887 23.188 8.055 1 72.81 62 HIS B O 1
ATOM 1554 N N . ILE B 1 63 ? 2.967 24.391 6.281 1 79.81 63 ILE B N 1
ATOM 1555 C CA . ILE B 1 63 ? 1.583 24.031 6.57 1 79.81 63 ILE B CA 1
ATOM 1556 C C . ILE B 1 63 ? 1.076 23.031 5.52 1 79.81 63 ILE B C 1
ATOM 1558 O O . ILE B 1 63 ? 1.26 23.25 4.32 1 79.81 63 ILE B O 1
ATOM 1562 N N . PHE B 1 64 ? 0.573 21.906 6.086 1 88.06 64 PHE B N 1
ATOM 1563 C CA . PHE B 1 64 ? -0.129 20.922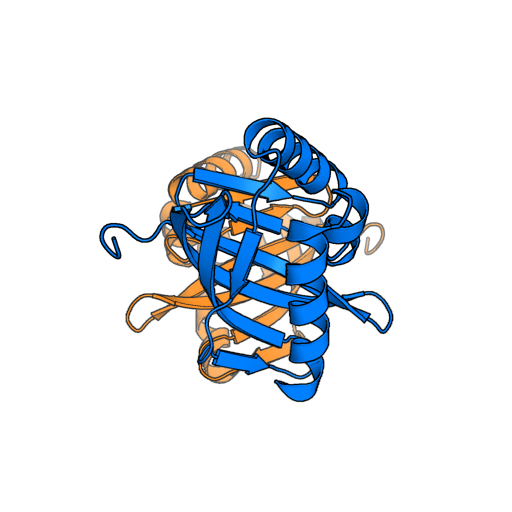 5.266 1 88.06 64 PHE B CA 1
ATOM 1564 C C . PHE B 1 64 ? -1.637 21.141 5.336 1 88.06 64 PHE B C 1
ATOM 1566 O O . PHE B 1 64 ? -2.242 20.984 6.398 1 88.06 64 PHE B O 1
ATOM 1573 N N . LYS B 1 65 ? -2.186 21.562 4.188 1 91.06 65 LYS B N 1
ATOM 1574 C CA . LYS B 1 65 ? -3.613 21.875 4.16 1 91.06 65 LYS B CA 1
ATOM 1575 C C . LYS B 1 65 ? -4.359 20.922 3.225 1 91.06 65 LYS B C 1
ATOM 1577 O O . LYS B 1 65 ? -4.09 20.891 2.023 1 91.06 65 LYS B O 1
ATOM 1582 N N . ILE B 1 66 ? -5.371 20.203 3.764 1 94.69 66 ILE B N 1
ATOM 1583 C CA . ILE B 1 66 ? -6.184 19.266 2.994 1 94.69 66 ILE B CA 1
ATOM 1584 C C . ILE B 1 66 ? -7.418 19.984 2.449 1 94.69 66 ILE B C 1
ATOM 1586 O O . ILE B 1 66 ? -8.109 20.688 3.186 1 94.69 66 ILE B O 1
ATOM 1590 N N . HIS B 1 67 ? -7.582 19.812 1.16 1 95.5 67 HIS B N 1
ATOM 1591 C CA . HIS B 1 67 ? -8.758 20.406 0.538 1 95.5 67 HIS B CA 1
ATOM 1592 C C . HIS B 1 67 ? -10.031 19.672 0.93 1 95.5 67 HIS B C 1
ATOM 1594 O O . HIS B 1 67 ? -10.016 18.438 1.103 1 95.5 67 HIS B O 1
ATOM 1600 N N . ASP B 1 68 ? -11.078 20.5 0.958 1 91.44 68 ASP B N 1
ATOM 1601 C CA . ASP B 1 68 ? -12.383 19.859 1.113 1 91.44 68 ASP B CA 1
ATOM 1602 C C . ASP B 1 68 ? -12.766 19.078 -0.138 1 91.44 68 ASP B C 1
ATOM 1604 O O . ASP B 1 68 ? -12.203 19.297 -1.214 1 91.44 68 ASP B O 1
ATOM 1608 N N . GLY B 1 69 ? -13.625 18.094 0.038 1 91.12 69 GLY B N 1
ATOM 1609 C CA . GLY B 1 69 ? -14.203 17.422 -1.11 1 91.12 69 GLY B CA 1
ATOM 1610 C C . GLY B 1 69 ? -13.492 16.125 -1.454 1 91.12 69 GLY B C 1
ATOM 1611 O O . GLY B 1 69 ? -13.625 15.617 -2.568 1 91.12 69 GLY B O 1
ATOM 1612 N N . GLY B 1 70 ? -12.719 15.648 -0.64 1 93.81 70 GLY B N 1
ATOM 1613 C CA . GLY B 1 70 ? -12.109 14.344 -0.878 1 93.81 70 GLY B CA 1
ATOM 1614 C C . GLY B 1 70 ? -13.102 13.195 -0.781 1 93.81 70 GLY B C 1
ATOM 1615 O O . GLY B 1 70 ? -14.305 13.422 -0.645 1 93.81 70 GLY B O 1
ATOM 1616 N N . SER B 1 71 ? -12.617 12.047 -1.08 1 96.44 71 SER B N 1
ATOM 1617 C CA . SER B 1 71 ? -13.469 10.859 -1.077 1 96.44 71 SER B CA 1
ATOM 1618 C C . SER B 1 71 ? -13.086 9.906 0.055 1 96.44 71 SER B C 1
ATOM 1620 O O . SER B 1 71 ? -11.914 9.828 0.438 1 96.44 71 SER B O 1
ATOM 1622 N N . TYR B 1 72 ? -14.141 9.266 0.56 1 97.31 72 TYR B N 1
ATOM 1623 C CA . TYR B 1 72 ? -14 8.227 1.58 1 97.31 72 TYR B CA 1
ATOM 1624 C C . TYR B 1 72 ? -14.648 6.926 1.13 1 97.31 72 TYR B C 1
ATOM 1626 O O . TYR B 1 72 ? -15.789 6.922 0.661 1 97.31 72 TYR B O 1
ATOM 1634 N N . GLN B 1 73 ? -13.906 5.871 1.229 1 97.5 73 GLN B N 1
ATOM 1635 C CA . GLN B 1 73 ? -14.406 4.512 1.016 1 97.5 73 GLN B CA 1
ATOM 1636 C C . GLN B 1 73 ? -13.914 3.57 2.109 1 97.5 73 GLN B C 1
ATOM 1638 O O . GLN B 1 73 ? -12.992 3.902 2.854 1 97.5 73 GLN B O 1
ATOM 1643 N N . GLY B 1 74 ? -14.625 2.428 2.213 1 96.69 74 GLY B N 1
ATOM 1644 C CA . GLY B 1 74 ? -14.102 1.514 3.215 1 96.69 74 GLY B CA 1
ATOM 1645 C C . GLY B 1 74 ? -14.789 0.16 3.203 1 96.69 74 GLY B C 1
ATOM 1646 O O . GLY B 1 74 ? -15.852 0.003 2.602 1 96.69 74 GLY B O 1
ATOM 1647 N N . THR B 1 75 ? -14.07 -0.721 3.73 1 96.88 75 THR B N 1
ATOM 1648 C CA . THR B 1 75 ? -14.555 -2.059 4.051 1 96.88 75 THR B CA 1
ATOM 1649 C C . THR B 1 75 ? -14.602 -2.268 5.562 1 96.88 75 THR B C 1
ATOM 1651 O O . THR B 1 75 ? -14.5 -1.31 6.328 1 96.88 75 THR B O 1
ATOM 1654 N N . LYS B 1 76 ? -14.867 -3.449 5.859 1 94.88 76 LYS B N 1
ATOM 1655 C CA . LYS B 1 76 ? -14.852 -3.777 7.281 1 94.88 76 LYS B CA 1
ATOM 1656 C C . LYS B 1 76 ? -13.484 -3.504 7.895 1 94.88 76 LYS B C 1
ATOM 1658 O O . LYS B 1 76 ? -13.391 -2.945 8.992 1 94.88 76 LYS B O 1
ATOM 1663 N N . ASP B 1 77 ? -12.445 -3.758 7.168 1 97.06 77 ASP B N 1
ATOM 1664 C CA . ASP B 1 77 ? -11.125 -3.775 7.785 1 97.06 77 ASP B CA 1
ATOM 1665 C C . ASP B 1 77 ? -10.258 -2.637 7.254 1 97.06 77 ASP B C 1
ATOM 1667 O O . ASP B 1 77 ? -9.141 -2.428 7.734 1 97.06 77 ASP B O 1
ATOM 1671 N N . TYR B 1 78 ? -10.789 -1.909 6.25 1 97.81 78 TYR B N 1
ATOM 1672 C CA . TYR B 1 78 ? -9.977 -0.86 5.648 1 97.81 78 TYR B CA 1
ATOM 1673 C C . TYR B 1 78 ? -10.789 0.408 5.434 1 97.81 78 TYR B C 1
ATOM 1675 O O . TYR B 1 78 ? -12.008 0.344 5.234 1 97.81 78 TYR B O 1
ATOM 1683 N N . ARG B 1 79 ? -10.117 1.547 5.57 1 98.44 79 ARG B N 1
ATOM 1684 C CA . ARG B 1 79 ? -10.617 2.838 5.105 1 98.44 79 ARG B CA 1
ATOM 1685 C C . ARG B 1 79 ? -9.695 3.436 4.051 1 98.44 79 ARG B C 1
ATOM 1687 O O . ARG B 1 79 ? -8.477 3.301 4.137 1 98.44 79 ARG B O 1
ATOM 1694 N N . ILE B 1 80 ? -10.312 4.059 3.086 1 97.94 80 ILE B N 1
ATOM 1695 C CA . ILE B 1 80 ? -9.555 4.664 1.998 1 97.94 80 ILE B CA 1
ATOM 1696 C C . ILE B 1 80 ? -10.016 6.102 1.786 1 97.94 80 ILE B C 1
ATOM 1698 O O . ILE B 1 80 ? -11.211 6.371 1.699 1 97.94 80 ILE B O 1
ATOM 1702 N N . ALA B 1 81 ? -9.062 6.988 1.769 1 97.88 81 ALA B N 1
ATOM 1703 C CA . ALA B 1 81 ? -9.367 8.398 1.538 1 97.88 81 ALA B CA 1
ATOM 1704 C C . ALA B 1 81 ? -8.438 8.992 0.482 1 97.88 81 ALA B C 1
ATOM 1706 O O . ALA B 1 81 ? -7.246 8.672 0.445 1 97.88 81 ALA B O 1
ATOM 1707 N N . GLU B 1 82 ? -8.953 9.812 -0.381 1 97.56 82 GLU B N 1
ATOM 1708 C CA . GLU B 1 82 ? -8.203 10.516 -1.417 1 97.56 82 GLU B CA 1
ATOM 1709 C C . GLU B 1 82 ? -8.484 12.016 -1.374 1 97.56 82 GLU B C 1
ATOM 1711 O O . GLU B 1 82 ? 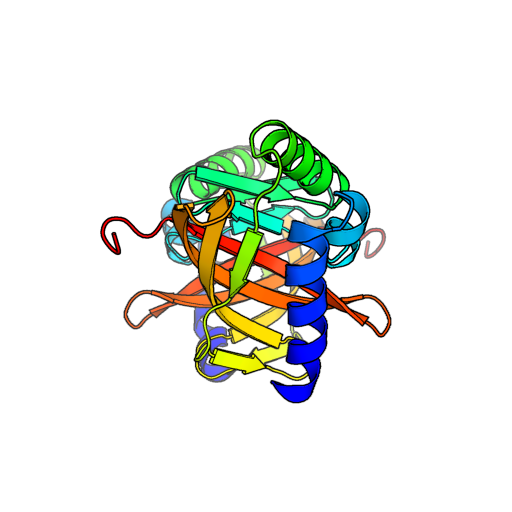-9.641 12.438 -1.348 1 97.56 82 GLU B O 1
ATOM 1716 N N . PHE B 1 83 ? -7.363 12.766 -1.312 1 97.69 83 PHE B N 1
ATOM 1717 C CA . PHE B 1 83 ? -7.5 14.211 -1.168 1 97.69 83 PHE B CA 1
ATOM 1718 C C . PHE B 1 83 ? -6.496 14.938 -2.051 1 97.69 83 PHE B C 1
ATOM 1720 O O . PHE B 1 83 ? -5.473 14.367 -2.439 1 97.69 83 PHE B O 1
ATOM 1727 N N . ILE B 1 84 ? -6.844 16.172 -2.303 1 97.12 84 ILE B N 1
ATOM 1728 C CA . ILE B 1 84 ? -5.871 17.172 -2.746 1 97.12 84 ILE B CA 1
ATOM 1729 C C . ILE B 1 84 ? -5.34 17.938 -1.543 1 97.12 84 ILE B C 1
ATOM 1731 O O . ILE B 1 84 ? -6.082 18.219 -0.597 1 97.12 84 ILE B O 1
ATOM 1735 N N . PHE B 1 85 ? -4.09 18.234 -1.571 1 94.12 85 PHE B N 1
ATOM 1736 C CA . PHE B 1 85 ? -3.504 19 -0.476 1 94.12 85 PHE B CA 1
ATOM 1737 C C . PHE B 1 85 ? -2.605 20.109 -1.009 1 94.12 85 PHE B C 1
ATOM 1739 O O . PHE B 1 8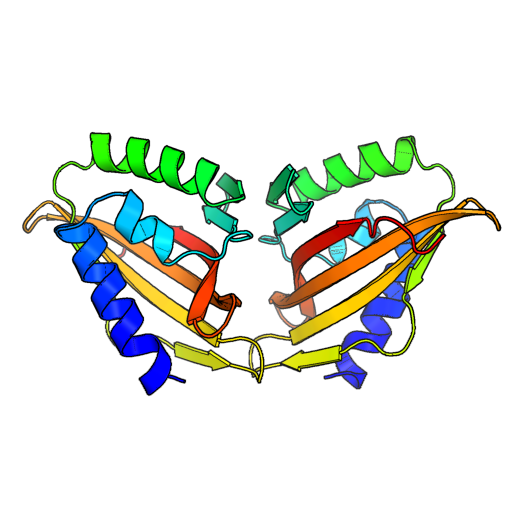5 ? -2.152 20.062 -2.154 1 94.12 85 PHE B O 1
ATOM 1746 N N . ASP B 1 86 ? -2.375 21.141 -0.113 1 92.81 86 ASP B N 1
ATOM 1747 C CA . ASP B 1 86 ? -1.363 22.172 -0.326 1 92.81 86 ASP B CA 1
ATOM 1748 C C . ASP B 1 86 ? -0.266 22.094 0.732 1 92.81 86 ASP B C 1
ATOM 1750 O O . ASP B 1 86 ? -0.547 21.859 1.909 1 92.81 86 ASP B O 1
ATOM 1754 N N . LEU B 1 87 ? 0.939 22.234 0.244 1 88.75 87 LEU B N 1
ATOM 1755 C CA . LEU B 1 87 ? 2.049 22.547 1.137 1 88.75 87 LEU B CA 1
ATOM 1756 C C . LEU B 1 87 ? 2.387 24.047 1.085 1 88.75 87 LEU B C 1
ATOM 1758 O O . LEU B 1 87 ? 2.705 24.578 0.019 1 88.75 87 LEU B O 1
ATOM 1762 N N . LEU B 1 88 ? 2.334 24.609 2.26 1 87.75 88 LEU B N 1
ATOM 1763 C CA . LEU B 1 88 ? 2.488 26.062 2.316 1 87.75 88 LEU B CA 1
ATOM 1764 C C . LEU B 1 88 ? 3.666 26.453 3.205 1 87.75 88 LEU B C 1
ATOM 1766 O O . LEU B 1 88 ? 3.961 25.766 4.188 1 87.75 88 LEU B O 1
ATOM 1770 N N . ARG B 1 89 ? 4.375 27.516 2.838 1 84.5 89 ARG B N 1
ATOM 1771 C CA . ARG B 1 89 ? 5.273 28.266 3.701 1 84.5 89 ARG B CA 1
ATOM 1772 C C . ARG B 1 89 ? 4.707 29.656 4 1 84.5 89 ARG B C 1
ATOM 1774 O O . ARG B 1 89 ? 4.84 30.578 3.188 1 84.5 89 ARG B O 1
ATOM 1781 N N . GLY B 1 90 ? 4.137 29.703 5.23 1 80 90 GLY B N 1
ATOM 1782 C CA . GLY B 1 90 ? 3.34 30.906 5.441 1 80 90 GLY B CA 1
ATOM 1783 C C . GLY B 1 90 ? 2.168 31.016 4.484 1 80 90 GLY B C 1
ATOM 1784 O O . GLY B 1 90 ? 1.358 30.094 4.375 1 80 90 GLY B O 1
ATOM 1785 N N . GLU B 1 91 ? 2.156 32.125 3.73 1 83.19 91 GLU B N 1
ATOM 1786 C CA . GLU B 1 91 ? 1.071 32.344 2.777 1 83.19 91 GLU B CA 1
ATOM 1787 C C . GLU B 1 91 ? 1.452 31.859 1.386 1 83.19 91 GLU B C 1
ATOM 1789 O O . GLU B 1 91 ? 0.629 31.875 0.468 1 83.19 91 GLU B O 1
ATOM 1794 N N . PHE B 1 92 ? 2.672 31.328 1.29 1 86.06 92 PHE B N 1
ATOM 1795 C CA . PHE B 1 92 ? 3.184 30.922 -0.017 1 86.06 92 PHE B CA 1
ATOM 1796 C C . PHE B 1 92 ? 2.955 29.438 -0.255 1 86.06 92 PHE B C 1
ATOM 1798 O O . PHE B 1 92 ? 3.365 28.609 0.556 1 86.06 92 PHE B O 1
ATOM 1805 N N . ARG B 1 93 ? 2.27 29.172 -1.33 1 89.81 93 ARG B N 1
ATOM 1806 C CA . ARG B 1 93 ? 2.072 27.766 -1.711 1 89.81 93 ARG B CA 1
ATOM 1807 C C . ARG B 1 93 ? 3.314 27.203 -2.391 1 89.81 93 ARG B C 1
ATOM 1809 O O . ARG B 1 93 ? 3.738 27.703 -3.436 1 89.81 93 ARG B O 1
ATOM 1816 N N . LEU B 1 94 ? 3.855 26.188 -1.737 1 86.5 94 LEU B N 1
ATOM 1817 C CA . LEU B 1 94 ? 5.039 25.547 -2.289 1 86.5 94 LEU B CA 1
ATOM 1818 C C . LEU B 1 94 ? 4.656 24.547 -3.371 1 86.5 94 LEU B C 1
ATOM 1820 O O . LEU B 1 94 ? 5.328 24.453 -4.402 1 86.5 94 LEU B O 1
ATOM 1824 N N . LEU B 1 95 ? 3.627 23.797 -3.051 1 89.12 95 LEU B N 1
ATOM 1825 C CA . LEU B 1 95 ? 3.15 22.828 -4.035 1 89.12 95 LEU B CA 1
ATOM 1826 C C . LEU B 1 95 ? 1.723 22.391 -3.723 1 89.12 95 LEU B C 1
ATOM 1828 O O . LEU B 1 95 ? 1.235 22.609 -2.609 1 89.12 95 LEU B O 1
ATOM 1832 N N . THR B 1 96 ? 1.016 21.969 -4.746 1 94.88 96 THR B N 1
ATOM 1833 C CA . THR B 1 96 ? -0.235 21.219 -4.645 1 94.88 96 THR B CA 1
ATOM 1834 C C . THR B 1 96 ? -0.032 19.766 -5.047 1 94.88 96 THR B C 1
ATOM 1836 O O . THR B 1 96 ? 0.676 19.484 -6.012 1 94.88 96 THR B O 1
ATOM 1839 N N . GLY B 1 97 ? -0.564 18.891 -4.215 1 95.56 97 GLY B N 1
ATOM 1840 C CA . GLY B 1 97 ? -0.459 17.469 -4.523 1 95.56 97 GLY B CA 1
ATOM 1841 C C . GLY B 1 97 ? -1.721 16.703 -4.195 1 95.56 97 GLY B C 1
ATOM 1842 O O . GLY B 1 97 ? -2.721 17.281 -3.77 1 95.56 97 GLY B O 1
ATOM 1843 N N . LYS B 1 98 ? -1.728 15.508 -4.535 1 96.75 98 LYS B N 1
ATOM 1844 C CA . LYS B 1 98 ? -2.787 14.578 -4.141 1 96.75 98 LYS B CA 1
ATOM 1845 C C . LYS B 1 98 ? -2.219 13.383 -3.379 1 96.75 98 LYS B C 1
ATOM 1847 O O . LYS B 1 98 ? -1.061 13.008 -3.576 1 96.75 98 LYS B O 1
ATOM 1852 N N . PHE B 1 99 ? -3.002 12.883 -2.482 1 96.69 99 PHE B N 1
ATOM 1853 C CA . PHE B 1 99 ? -2.566 11.664 -1.808 1 96.69 99 PHE B CA 1
ATOM 1854 C C . PHE B 1 99 ? -3.721 10.68 -1.669 1 96.69 99 PHE B C 1
ATOM 1856 O O . PHE B 1 99 ? -4.887 11.07 -1.704 1 96.69 99 PHE B O 1
ATOM 1863 N N . THR B 1 100 ? -3.416 9.43 -1.634 1 97.56 100 THR B N 1
ATOM 1864 C CA . THR B 1 100 ? -4.27 8.32 -1.221 1 97.56 100 THR B CA 1
ATOM 1865 C C . THR B 1 100 ? -3.756 7.699 0.076 1 97.56 100 THR B C 1
ATOM 1867 O O . THR B 1 100 ? -2.582 7.336 0.177 1 97.56 100 THR B O 1
ATOM 1870 N N . HIS B 1 101 ? -4.66 7.656 1.061 1 98.12 101 HIS B N 1
ATOM 1871 C CA . HIS B 1 101 ? -4.375 6.914 2.285 1 98.12 101 HIS B CA 1
ATOM 1872 C C . HIS B 1 101 ? -5.266 5.68 2.4 1 98.12 101 HIS B C 1
ATOM 1874 O O . HIS B 1 101 ? -6.488 5.777 2.275 1 98.12 101 HIS B O 1
ATOM 1880 N N . ILE B 1 102 ? -4.652 4.527 2.619 1 98.31 102 ILE B N 1
ATOM 1881 C CA . ILE B 1 102 ? -5.34 3.312 3.045 1 98.31 102 ILE B CA 1
ATOM 1882 C C . ILE B 1 102 ? -5.051 3.047 4.52 1 98.31 102 ILE B C 1
ATOM 1884 O O . ILE B 1 102 ? -3.891 2.939 4.926 1 98.31 102 ILE B O 1
ATOM 1888 N N . TRP B 1 103 ? -6.137 3.02 5.277 1 98.44 103 TRP B N 1
ATOM 1889 C CA . TRP B 1 103 ? -6.047 2.846 6.723 1 98.44 103 TRP B CA 1
ATOM 1890 C C . TRP B 1 103 ? -6.391 1.414 7.121 1 98.44 103 TRP B C 1
ATOM 1892 O O . TRP B 1 103 ? -7.305 0.81 6.562 1 98.44 103 TRP B O 1
ATOM 1902 N N . LYS B 1 104 ? -5.691 0.934 8.062 1 97.62 104 LYS B N 1
ATOM 1903 C CA . LYS B 1 104 ? -5.898 -0.366 8.695 1 97.62 104 LYS B CA 1
ATOM 1904 C C . LYS B 1 104 ? -5.703 -0.279 10.211 1 97.62 104 LYS B C 1
ATOM 1906 O O . LYS B 1 104 ? -4.855 0.478 10.688 1 97.62 104 LYS B O 1
ATOM 1911 N N . LYS B 1 105 ? -6.5 -1.028 10.922 1 97.5 105 LYS B N 1
ATOM 1912 C CA . LYS B 1 105 ? -6.395 -0.955 12.375 1 97.5 105 LYS B CA 1
ATOM 1913 C C . LYS B 1 105 ? -5.125 -1.641 12.875 1 97.5 105 LYS B C 1
ATOM 1915 O O . LYS B 1 105 ? -4.754 -2.705 12.375 1 97.5 105 LYS B O 1
ATOM 1920 N N . GLU B 1 106 ? -4.465 -1.041 13.727 1 97.25 106 GLU B N 1
ATOM 1921 C CA . GLU B 1 106 ? -3.457 -1.58 14.633 1 97.25 106 GLU B CA 1
ATOM 1922 C C . GLU B 1 106 ? -3.93 -1.508 16.078 1 97.25 106 GLU B C 1
ATOM 1924 O O . GLU B 1 106 ? -4.043 -0.419 16.656 1 97.25 106 GLU B O 1
ATOM 1929 N N . GLY B 1 107 ? -4.238 -2.664 16.625 1 96.06 107 GLY B N 1
ATOM 1930 C CA . GLY B 1 107 ? -5.09 -2.615 17.797 1 96.06 107 GLY B CA 1
ATOM 1931 C C . GLY B 1 107 ? -6.469 -2.049 17.516 1 96.06 107 GLY B C 1
ATOM 1932 O O . GLY B 1 107 ? -7.164 -2.514 16.609 1 96.06 107 GLY B O 1
ATOM 1933 N N . ASP B 1 108 ? -6.891 -1.021 18.234 1 95.88 108 ASP B N 1
ATOM 1934 C CA . ASP B 1 108 ? -8.219 -0.444 18.078 1 95.88 108 ASP B CA 1
ATOM 1935 C C . ASP B 1 108 ? -8.156 0.881 17.312 1 95.88 108 ASP B C 1
ATOM 1937 O O . ASP B 1 108 ? -9.18 1.554 17.141 1 95.88 108 ASP B O 1
ATOM 1941 N N . GLU B 1 109 ? -6.996 1.213 16.859 1 96.62 109 GLU B N 1
ATOM 1942 C CA . GLU B 1 109 ? -6.84 2.529 16.25 1 96.62 109 GLU B CA 1
ATOM 1943 C C . GLU B 1 109 ? -6.578 2.416 14.75 1 96.62 109 GLU B C 1
ATOM 1945 O O . GLU B 1 109 ? -5.844 1.528 14.312 1 96.62 109 GLU B O 1
ATOM 1950 N N . TRP B 1 110 ? -7.234 3.297 14.016 1 97.62 110 TRP B N 1
ATOM 1951 C CA . TRP B 1 110 ? -6.926 3.426 12.594 1 97.62 110 TRP B CA 1
ATOM 1952 C C . TRP B 1 110 ? -5.559 4.066 12.391 1 97.62 110 TRP B C 1
ATOM 1954 O O . TRP B 1 110 ? -5.25 5.09 13.008 1 97.62 110 TRP B O 1
ATOM 1964 N N . ARG B 1 111 ? -4.727 3.371 11.547 1 97.88 111 ARG B N 1
ATOM 1965 C CA . ARG B 1 111 ? -3.4 3.863 11.188 1 97.88 111 ARG B CA 1
ATOM 1966 C C . ARG B 1 111 ? -3.199 3.83 9.672 1 97.88 111 ARG B C 1
ATOM 1968 O O . ARG B 1 111 ? -3.779 2.986 8.984 1 97.88 111 ARG B O 1
ATOM 1975 N N . ILE B 1 112 ? -2.369 4.727 9.172 1 98.06 112 ILE B N 1
ATOM 1976 C CA . ILE B 1 112 ? -2.066 4.75 7.742 1 98.06 112 ILE B CA 1
ATOM 1977 C C . ILE B 1 112 ? -1.188 3.555 7.379 1 98.06 112 ILE B C 1
ATOM 1979 O O . ILE B 1 112 ? -0.029 3.48 7.793 1 98.06 112 ILE B O 1
ATOM 1983 N N . TYR B 1 113 ? -1.76 2.688 6.574 1 98.19 113 TYR B N 1
ATOM 1984 C CA . TYR B 1 113 ? -1.117 1.454 6.137 1 98.19 113 TYR B CA 1
ATOM 1985 C C . TYR B 1 113 ? -0.421 1.648 4.793 1 98.19 113 TYR B C 1
ATOM 1987 O O . TYR B 1 113 ? 0.619 1.039 4.535 1 98.19 113 TYR B O 1
ATOM 1995 N N . HIS B 1 114 ? -0.931 2.436 3.957 1 97.94 114 HIS B N 1
ATOM 1996 C CA . HIS B 1 114 ? -0.402 2.846 2.66 1 97.94 114 HIS B CA 1
ATOM 1997 C C . HIS B 1 114 ? -0.685 4.32 2.393 1 97.94 114 HIS B C 1
ATOM 1999 O O . HIS B 1 114 ? -1.841 4.75 2.412 1 97.94 114 HIS B O 1
ATOM 2005 N N . GLU B 1 115 ? 0.347 5.059 2.209 1 97.88 115 GLU B N 1
ATOM 2006 C CA . GLU B 1 115 ? 0.248 6.41 1.669 1 97.88 115 GLU B CA 1
ATOM 2007 C C . GLU B 1 115 ? 0.911 6.508 0.298 1 97.88 115 GLU B C 1
ATOM 2009 O O . GLU B 1 115 ? 2.059 6.094 0.127 1 97.88 115 GLU B O 1
ATOM 2014 N N . GLU B 1 116 ? 0.205 7.047 -0.657 1 97.38 116 GLU B N 1
ATOM 2015 C CA . GLU B 1 116 ? 0.779 7.434 -1.942 1 97.38 116 GLU B CA 1
ATOM 2016 C C . GLU B 1 116 ? 0.49 8.898 -2.258 1 97.38 116 GLU B C 1
ATOM 2018 O O . GLU B 1 116 ? -0.652 9.352 -2.146 1 97.38 116 GLU B O 1
ATOM 2023 N N . TYR B 1 117 ? 1.546 9.555 -2.541 1 95.75 117 TYR B N 1
ATOM 2024 C CA . TYR B 1 117 ? 1.344 10.961 -2.859 1 95.75 117 TYR B CA 1
ATOM 2025 C C . TYR B 1 117 ? 2.121 11.359 -4.109 1 95.75 117 TYR B C 1
ATOM 2027 O O . TYR B 1 117 ? 3.059 10.664 -4.508 1 95.75 117 TYR B O 1
ATOM 2035 N N . GLU B 1 118 ? 1.635 12.414 -4.73 1 94.69 118 GLU B N 1
ATOM 2036 C CA . GLU B 1 118 ? 2.287 12.984 -5.906 1 94.69 118 GLU B CA 1
ATOM 2037 C C . GLU B 1 118 ? 2.066 14.492 -5.988 1 94.69 118 GLU B C 1
ATOM 2039 O O . GLU B 1 118 ? 1.058 15 -5.504 1 94.69 118 GLU B O 1
ATOM 2044 N N . LYS B 1 119 ? 3.088 15.141 -6.543 1 92.69 119 LYS B N 1
ATOM 2045 C CA . LYS B 1 119 ? 2.939 16.562 -6.844 1 92.69 119 LYS B CA 1
ATOM 2046 C C . LYS B 1 119 ? 2.104 16.766 -8.102 1 92.69 119 LYS B C 1
ATOM 2048 O O . LYS B 1 119 ? 2.281 16.062 -9.102 1 92.69 119 LYS B O 1
ATOM 2053 N N . LEU B 1 120 ? 1.148 17.641 -7.957 1 94.19 120 LEU B N 1
ATOM 2054 C CA . LEU B 1 120 ? 0.354 17.984 -9.125 1 94.19 120 LEU B CA 1
ATOM 2055 C C . LEU B 1 120 ? 1.009 19.125 -9.914 1 94.19 120 LEU B C 1
ATOM 2057 O O . LEU B 1 120 ? 1.601 20.031 -9.32 1 94.19 120 LEU B O 1
ATOM 2061 N N . LYS B 1 121 ? 1.467 18.859 -11.328 1 76.94 121 LYS B N 1
ATOM 2062 C CA . LYS B 1 121 ? 2.066 19.844 -12.227 1 76.94 121 LYS B CA 1
ATOM 2063 C C . LYS B 1 121 ? 1.1 20.984 -12.516 1 76.94 121 LYS B C 1
ATOM 2065 O O . LYS B 1 121 ? -0.119 20.797 -12.5 1 76.94 121 LYS B O 1
ATOM 2070 N N . GLY B 1 122 ? 0.69 22.031 -12.5 1 60.66 122 GLY B N 1
ATOM 2071 C CA . GLY B 1 122 ? 0.033 23.219 -13.016 1 60.66 122 GLY B CA 1
ATOM 2072 C C . GLY B 1 122 ? -0.715 24 -11.953 1 60.66 122 GLY B C 1
ATOM 2073 O O . GLY B 1 122 ? -1.391 24.984 -12.258 1 60.66 122 GLY B O 1
ATOM 2074 N N . ARG B 1 123 ? -1.355 23.359 -10.875 1 50.53 123 ARG B N 1
ATOM 2075 C CA . ARG B 1 123 ? -2.428 24.172 -10.32 1 50.53 123 ARG B CA 1
ATOM 2076 C C . ARG B 1 123 ? -1.896 25.516 -9.844 1 50.53 123 ARG B C 1
ATOM 2078 O O . ARG B 1 123 ? -2.615 26.281 -9.188 1 50.53 123 ARG B O 1
ATOM 2085 N N . ASP B 1 124 ? -0.667 25.734 -10.031 1 42.41 124 ASP B N 1
ATOM 2086 C CA . ASP B 1 124 ? -0.421 27.172 -9.906 1 42.41 124 ASP B CA 1
ATOM 2087 C C . ASP B 1 124 ? -1.024 27.938 -11.086 1 42.41 124 ASP B C 1
ATOM 2089 O O . ASP B 1 124 ? -1.103 27.406 -12.195 1 42.41 124 ASP B O 1
#

Sequence (248 aa):
IKAELEPLYRKFEDWCVNGTVESAVNLYHSQGVMVNKGVNATYGRTNITRKYNVMWSRLHSHIFKIHDGGSYQGTKDYRIAEFIFDLLRGEFRLLTGKFTHIWKKEGDEWRIYHEEYEKLKGRDIKAELEPLYRKFEDWCVNGTVESAVNLYHSQGVMVNKGVNATYGRTNITRKYNVMWSRLHSHIFKIHDGGSYQGTKDYRIAEFIFDLLRGEFRLLTGKFTHIWKKEGDEWRIYHEEYEKLKGRD

Radius of gyration: 19.07 Å; Cα contacts (8 Å, |Δi|>4): 498; chains: 2; bounding box: 34×64×36 Å

pLDDT: mean 89.9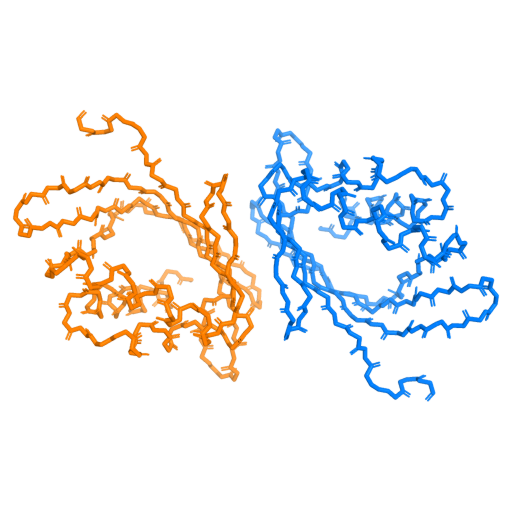6, std 10.35, range [42.41, 98.44]